Protein AF-A0A833XKG3-F1 (afdb_monomer)

Radius of gyration: 29.39 Å; Cα contacts (8 Å, |Δi|>4): 200; chains: 1; bounding box: 93×78×59 Å

InterPro domains:
  IPR002068 Alpha crystallin/Hsp20 domain [PF00011] (91-194)
  IPR002068 Alpha crystallin/Hsp20 domain [PS01031] (81-195)
  IPR007052 CS domain [PS51203] (85-189)
  IPR008978 HSP20-like chaperone [G3DSA:2.60.40.790] (43-195)
  IPR008978 HSP20-like chaperone [SSF49764] (64-195)
  IPR031107 Small heat shock protein [PTHR11527] (47-194)

Foldseek 3Di:
DDDDPPVVVVVVVVVVVVVVVVVVVVVVVVVVVVVVVVCVVPPPPPPLADEPPDPVVPDPPVPDPPDPPPPPDDDPDDDPPPQPAPEWDKDWDDDPWKIKIKTQAAPDDPVQWDWDADPQQKIKIKGWFDDDDDDPPDDDPDDDDRTTIYMYIYRDDPQWDPVPWDWDADNRMIMIITTGHPDDPDDDDDDDDDD

pLDDT: mean 73.63, std 21.17, range [31.17, 98.06]

Secondary structure (DSSP, 8-state):
--PPPHHHHHHHHHHHHHHHHHHHHHHHHHHHHHHHHHHHHS------EE-TTSGGG--TTTT-S-S--S-------S-----------EEEEE-SSEEEEEEE-TT--GGGEEEEEETTTEEEEEEEEPPPPPPTT---S------EEEEEEEEPPTTB-GGG-EEEEETTEEEEEEEBP--------PPP---

Mean predicted aligned error: 17.19 Å

Organism: Juglans regia (NCBI:txid51240)

Structure (mmCIF, N/CA/C/O backbone):
data_AF-A0A833XKG3-F1
#
_entry.id   AF-A0A833XKG3-F1
#
loop_
_atom_site.group_PDB
_atom_site.id
_atom_site.type_symbol
_atom_site.label_atom_id
_atom_site.label_alt_id
_atom_site.label_comp_id
_atom_site.label_asym_id
_atom_site.label_entity_id
_atom_site.label_seq_id
_atom_site.pdbx_PDB_ins_code
_atom_site.Cartn_x
_atom_site.Cartn_y
_atom_site.Cartn_z
_atom_site.occupancy
_atom_site.B_iso_or_equiv
_atom_site.auth_seq_id
_atom_site.auth_comp_id
_atom_site.auth_asym_id
_atom_site.auth_atom_id
_atom_site.pdbx_PDB_model_num
ATOM 1 N N . GLN A 1 1 ? 44.894 65.410 26.016 1.00 48.34 1 GLN A N 1
ATOM 2 C CA . GLN A 1 1 ? 44.091 64.607 25.069 1.00 48.34 1 GLN A CA 1
ATOM 3 C C . GLN A 1 1 ? 44.605 63.176 25.160 1.00 48.34 1 GLN A C 1
ATOM 5 O O . GLN A 1 1 ? 45.727 62.931 24.743 1.00 48.34 1 GLN A O 1
ATOM 10 N N . ASN A 1 2 ? 43.863 62.273 25.808 1.00 54.78 2 ASN A N 1
ATOM 11 C CA . ASN A 1 2 ? 44.264 60.869 25.941 1.00 54.78 2 ASN A CA 1
ATOM 12 C C . ASN A 1 2 ? 43.798 60.112 24.696 1.00 54.78 2 ASN A C 1
ATOM 14 O O . ASN A 1 2 ? 42.618 59.788 24.580 1.00 54.78 2 ASN A O 1
ATOM 18 N N . PHE A 1 3 ? 44.709 59.876 23.754 1.00 54.84 3 PHE A N 1
ATOM 19 C CA . PHE A 1 3 ? 44.448 58.974 22.635 1.00 54.84 3 PHE A CA 1
ATOM 20 C C . PHE A 1 3 ? 44.472 57.526 23.150 1.00 54.84 3 PHE A C 1
ATOM 22 O O . PHE A 1 3 ? 45.395 57.170 23.889 1.00 54.84 3 PHE A O 1
ATOM 29 N N . PRO A 1 4 ? 43.475 56.686 22.817 1.00 63.44 4 PRO A N 1
ATOM 30 C CA . PRO A 1 4 ? 43.496 55.281 23.205 1.00 63.44 4 PRO A CA 1
ATOM 31 C C . PRO A 1 4 ? 44.722 54.590 22.595 1.00 63.44 4 PRO A C 1
ATOM 33 O O . PRO A 1 4 ? 45.101 54.872 21.457 1.00 63.44 4 PRO A O 1
ATOM 36 N N . SER A 1 5 ? 45.361 53.696 23.355 1.00 70.81 5 SER A N 1
ATOM 37 C CA . SER A 1 5 ? 46.508 52.934 22.855 1.00 70.81 5 SER A CA 1
ATOM 38 C C . SER A 1 5 ? 46.088 52.069 21.659 1.00 70.81 5 SER A C 1
ATOM 40 O O . SER A 1 5 ? 44.941 51.623 21.568 1.00 70.81 5 SER A O 1
ATOM 42 N N . SER A 1 6 ? 47.024 51.809 20.740 1.00 70.12 6 SER A N 1
ATOM 43 C CA . SER A 1 6 ? 46.790 50.978 19.544 1.00 70.12 6 SER A CA 1
ATOM 44 C C . SER A 1 6 ? 46.146 49.620 19.884 1.00 70.12 6 SER A C 1
ATOM 46 O O . SER A 1 6 ? 45.264 49.145 19.171 1.00 70.12 6 SER A O 1
ATOM 48 N N . ALA A 1 7 ? 46.496 49.046 21.042 1.00 71.81 7 ALA A N 1
ATOM 49 C CA . ALA A 1 7 ? 45.911 47.806 21.549 1.00 71.81 7 ALA A CA 1
ATOM 50 C C . ALA A 1 7 ? 44.410 47.933 21.873 1.00 71.81 7 ALA A C 1
ATOM 52 O O . ALA A 1 7 ? 43.632 47.044 21.533 1.00 71.81 7 ALA A O 1
ATOM 53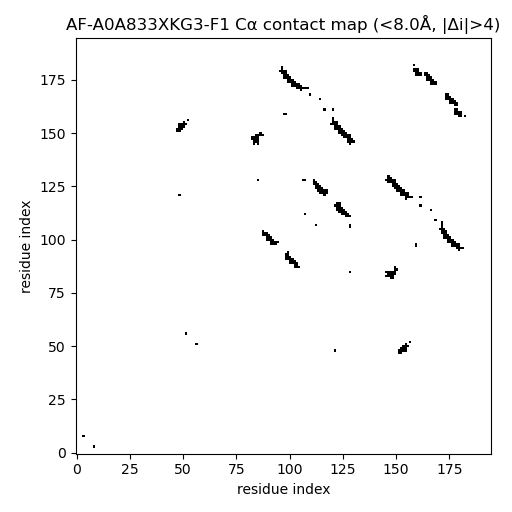 N N . THR A 1 8 ? 43.974 49.046 22.471 1.00 73.31 8 THR A N 1
ATOM 54 C CA . THR A 1 8 ? 42.555 49.287 22.778 1.00 73.31 8 THR A CA 1
ATOM 55 C C . THR A 1 8 ? 41.722 49.424 21.503 1.00 73.31 8 THR A C 1
ATOM 57 O O . THR A 1 8 ? 40.595 48.934 21.448 1.00 73.31 8 THR A O 1
ATOM 60 N N . ILE A 1 9 ? 42.285 50.038 20.459 1.00 75.69 9 ILE A N 1
ATOM 61 C CA . ILE A 1 9 ? 41.627 50.182 19.153 1.00 75.69 9 ILE A CA 1
ATOM 62 C C . ILE A 1 9 ? 41.484 48.814 18.472 1.00 75.69 9 ILE A C 1
ATOM 64 O O . ILE A 1 9 ? 40.397 48.480 18.000 1.00 75.69 9 ILE A O 1
ATOM 68 N N . TYR A 1 10 ? 42.539 47.991 18.486 1.00 76.19 10 TYR A N 1
ATOM 69 C CA . TYR A 1 10 ? 42.497 46.629 17.943 1.00 76.19 10 TYR A CA 1
ATOM 70 C C . TYR A 1 10 ? 41.453 45.754 18.642 1.00 76.19 10 TYR A C 1
ATOM 72 O O . TYR A 1 10 ? 40.668 45.099 17.961 1.00 76.19 10 TYR A O 1
ATOM 80 N N . ILE A 1 11 ? 41.386 45.795 19.979 1.00 78.19 11 ILE A N 1
ATOM 81 C CA . ILE A 1 11 ? 40.406 45.021 20.757 1.00 78.19 11 ILE A CA 1
ATOM 82 C C . ILE A 1 11 ? 38.972 45.436 20.397 1.00 78.19 11 ILE A C 1
ATOM 84 O O . ILE A 1 11 ? 38.125 44.573 20.153 1.00 78.19 11 ILE A O 1
ATOM 88 N N . GLN A 1 12 ? 38.701 46.742 20.303 1.00 79.31 12 GLN A N 1
ATOM 89 C CA . GLN A 1 12 ? 37.384 47.259 19.917 1.00 79.31 12 GLN A CA 1
ATOM 90 C C . GLN A 1 12 ? 36.995 46.852 18.488 1.00 79.31 12 GLN A C 1
ATOM 92 O O . GLN A 1 12 ? 35.862 46.430 18.264 1.00 79.31 12 GLN A O 1
ATOM 97 N N . LEU A 1 13 ? 37.935 46.883 17.537 1.00 77.19 13 LEU A N 1
ATOM 98 C CA . LEU A 1 13 ? 37.714 46.411 16.165 1.00 77.19 13 LEU A CA 1
ATOM 99 C C . LEU A 1 13 ? 37.423 44.904 16.108 1.00 77.19 13 LEU A C 1
ATOM 101 O O . LEU A 1 13 ? 36.492 44.493 15.416 1.00 77.19 13 LEU A O 1
ATOM 105 N N . THR A 1 14 ? 38.154 44.077 16.864 1.00 76.50 14 THR A N 1
ATOM 106 C CA . THR A 1 14 ? 37.876 42.631 16.933 1.00 76.50 14 THR A CA 1
ATOM 107 C C . THR A 1 14 ? 36.527 42.320 17.573 1.00 76.50 14 THR A C 1
ATOM 109 O O . THR A 1 14 ? 35.809 41.457 17.075 1.00 76.50 14 THR A O 1
ATOM 112 N N . LEU A 1 15 ? 36.134 43.039 18.630 1.00 78.50 15 LEU A N 1
ATOM 113 C CA . LEU A 1 15 ? 34.820 42.865 19.258 1.00 78.50 15 LEU A CA 1
ATOM 114 C C . LEU A 1 15 ? 33.684 43.297 18.324 1.00 78.50 15 LEU A C 1
ATOM 116 O O . LEU A 1 15 ? 32.656 42.623 18.254 1.00 78.50 15 LEU A O 1
ATOM 120 N N . LEU A 1 16 ? 33.880 44.374 17.557 1.00 79.19 16 LEU A N 1
ATOM 121 C CA . LEU A 1 16 ? 32.930 44.805 16.535 1.00 79.19 16 LEU A CA 1
ATOM 122 C C . LEU A 1 16 ? 32.782 43.739 15.437 1.00 79.19 16 LEU A C 1
ATOM 124 O O . LEU A 1 16 ? 31.663 43.396 15.066 1.00 79.19 16 LEU A O 1
ATOM 128 N N . TYR A 1 17 ? 33.892 43.160 14.973 1.00 79.88 17 TYR A N 1
ATOM 129 C CA . TYR A 1 17 ? 33.889 42.101 13.962 1.00 79.88 17 TYR A CA 1
ATOM 130 C C . TYR A 1 17 ? 33.182 40.822 14.443 1.00 79.88 17 TYR A C 1
ATOM 132 O O . TYR A 1 17 ? 32.371 40.253 13.713 1.00 79.88 17 TYR A O 1
ATOM 140 N N . ILE A 1 18 ? 33.415 40.404 15.693 1.00 78.44 18 ILE A N 1
ATOM 141 C CA . ILE A 1 18 ? 32.736 39.247 16.300 1.00 78.44 18 ILE A CA 1
ATOM 142 C C . ILE A 1 18 ? 31.226 39.494 16.420 1.00 78.44 18 ILE A C 1
ATOM 144 O O . ILE A 1 18 ? 30.439 38.612 16.079 1.00 78.44 18 ILE A O 1
ATOM 148 N N . ASN A 1 19 ? 30.808 40.691 16.841 1.00 76.50 19 ASN A N 1
ATOM 149 C CA . ASN A 1 19 ? 29.389 41.044 16.930 1.00 76.50 19 ASN A CA 1
ATOM 150 C C . ASN A 1 19 ? 28.704 41.062 15.555 1.00 76.50 19 ASN A C 1
ATOM 152 O O . ASN A 1 19 ? 27.573 40.593 15.424 1.00 76.50 19 ASN A O 1
ATOM 156 N N . VAL A 1 20 ? 29.388 41.556 14.518 1.0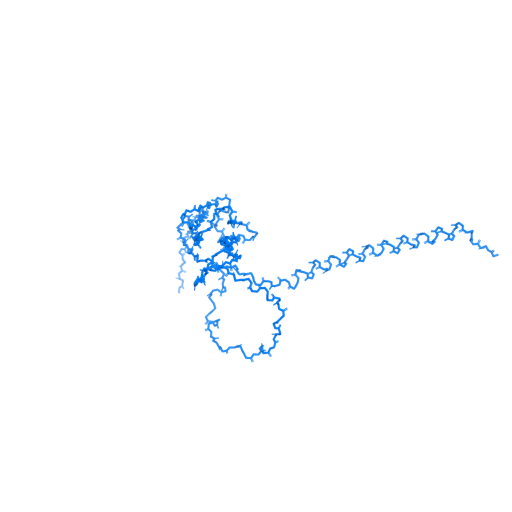0 75.81 20 VAL A N 1
ATOM 157 C CA . VAL A 1 20 ? 28.883 41.516 13.137 1.00 75.81 20 VAL A CA 1
ATOM 158 C C . VAL A 1 20 ? 28.729 40.067 12.665 1.00 75.81 20 VAL A C 1
ATOM 160 O O . VAL A 1 20 ? 27.662 39.705 12.175 1.00 75.81 20 VAL A O 1
ATOM 163 N N . LEU A 1 21 ? 29.728 39.209 12.895 1.00 73.88 21 LEU A N 1
ATOM 164 C CA . LEU A 1 21 ? 29.655 37.780 12.568 1.00 73.88 21 LEU A CA 1
ATOM 165 C C . LEU A 1 21 ? 28.516 37.062 13.303 1.00 73.88 21 LEU A C 1
ATOM 167 O O . LEU A 1 21 ? 27.760 36.316 12.682 1.00 73.88 21 LEU A O 1
ATOM 171 N N . GLN A 1 22 ? 28.344 37.304 14.605 1.00 69.19 22 GLN A N 1
ATOM 172 C CA . GLN A 1 22 ? 27.258 36.703 15.386 1.00 69.19 22 GLN A CA 1
ATOM 173 C C . GLN A 1 22 ? 25.876 37.166 14.913 1.00 69.19 22 GLN A C 1
ATOM 175 O O . GLN A 1 22 ? 24.946 36.358 14.867 1.00 69.19 22 GLN A O 1
ATOM 180 N N . ASN A 1 23 ? 25.732 38.431 14.511 1.00 69.19 23 ASN A N 1
ATOM 181 C CA . ASN A 1 23 ? 24.487 38.929 13.929 1.00 69.19 23 ASN A CA 1
ATOM 182 C C . ASN A 1 23 ? 24.220 38.338 12.540 1.00 69.19 23 ASN A C 1
ATOM 184 O O . ASN A 1 23 ? 23.080 37.980 12.258 1.00 69.19 23 ASN A O 1
ATOM 188 N N . CYS A 1 24 ? 25.244 38.145 11.703 1.00 67.19 24 CYS A N 1
ATOM 189 C CA . CYS A 1 24 ? 25.099 37.447 10.424 1.00 67.19 24 CYS A CA 1
ATOM 190 C C . CYS A 1 24 ? 24.667 35.984 10.610 1.00 67.19 24 CYS A C 1
ATOM 192 O O . CYS A 1 24 ? 23.801 35.513 9.878 1.00 67.19 24 CYS A O 1
ATOM 194 N N . ILE A 1 25 ? 25.209 35.280 11.610 1.00 68.56 25 ILE A N 1
ATOM 195 C CA . ILE A 1 25 ? 24.815 33.897 11.928 1.00 68.56 25 ILE A CA 1
ATOM 196 C C . ILE A 1 25 ? 23.357 33.841 12.407 1.00 68.56 25 ILE A C 1
ATOM 198 O O . ILE A 1 25 ? 22.596 33.001 11.932 1.00 68.56 25 ILE A O 1
ATOM 202 N N . LYS A 1 26 ? 22.934 34.758 13.289 1.00 62.22 26 LYS A N 1
ATOM 203 C CA . LYS A 1 26 ? 21.533 34.851 13.745 1.00 62.22 26 LYS A CA 1
ATOM 204 C C . LYS A 1 26 ? 20.569 35.189 12.608 1.00 62.22 26 LYS A C 1
ATOM 206 O O . LYS A 1 26 ? 19.491 34.606 12.535 1.00 62.22 26 LYS A O 1
ATOM 211 N N . LEU A 1 27 ? 20.962 36.091 11.706 1.00 64.50 27 LEU A N 1
ATOM 212 C CA . LEU A 1 27 ? 20.167 36.444 10.532 1.00 64.50 27 LEU A CA 1
ATOM 213 C C . LEU A 1 27 ? 20.051 35.251 9.570 1.00 64.50 27 LEU A C 1
ATOM 215 O O . LEU A 1 27 ? 18.963 34.964 9.086 1.00 64.50 27 LEU A O 1
ATOM 219 N N . CYS A 1 28 ? 21.139 34.505 9.360 1.00 58.00 28 CYS A N 1
ATOM 220 C CA . CYS A 1 28 ? 21.144 33.294 8.537 1.00 58.00 28 CYS A CA 1
ATOM 221 C C . CYS A 1 28 ? 20.256 32.186 9.137 1.00 58.00 28 CYS A C 1
ATOM 223 O O . CYS A 1 28 ? 19.472 31.572 8.417 1.00 58.00 28 CYS A O 1
ATOM 225 N N . ALA A 1 29 ? 20.300 31.987 10.461 1.00 51.94 29 ALA A N 1
ATOM 226 C CA . ALA A 1 29 ? 19.432 31.039 11.164 1.00 51.94 29 ALA A CA 1
ATOM 227 C C . ALA A 1 29 ? 17.945 31.432 11.083 1.00 51.94 29 ALA A C 1
ATOM 229 O O . ALA A 1 29 ? 17.104 30.586 10.792 1.00 51.94 29 ALA A O 1
ATOM 230 N N . SER A 1 30 ? 17.625 32.721 11.249 1.00 48.59 30 SER A N 1
ATOM 231 C CA . SER A 1 30 ? 16.254 33.233 11.129 1.00 48.59 30 SER A CA 1
ATOM 232 C C . SER A 1 30 ? 15.711 33.128 9.698 1.00 48.59 30 SER A C 1
ATOM 234 O O . SER A 1 30 ? 14.543 32.790 9.508 1.00 48.59 30 SER A O 1
ATOM 236 N N . ILE A 1 31 ? 16.553 33.344 8.680 1.00 58.00 31 ILE A N 1
ATOM 237 C CA . ILE A 1 31 ? 16.189 33.137 7.269 1.00 58.00 31 ILE A CA 1
ATOM 238 C C . ILE A 1 31 ? 15.986 31.643 6.974 1.00 58.00 31 ILE A C 1
ATOM 240 O O . ILE A 1 31 ? 15.058 31.300 6.248 1.00 58.00 31 ILE A O 1
ATOM 244 N N . HIS A 1 32 ? 16.787 30.750 7.565 1.00 56.94 32 HIS A N 1
ATOM 245 C CA . HIS A 1 32 ? 16.619 29.301 7.424 1.00 56.94 32 HIS A CA 1
ATOM 246 C C . HIS A 1 32 ? 15.313 28.801 8.071 1.00 56.94 32 HIS A C 1
ATOM 248 O O . HIS A 1 32 ? 14.579 28.038 7.446 1.00 56.94 32 HIS A O 1
ATOM 254 N N . GLU A 1 33 ? 14.963 29.279 9.271 1.00 51.06 33 GLU A N 1
ATOM 255 C CA . GLU A 1 33 ? 13.671 28.978 9.912 1.00 51.06 33 GLU A CA 1
ATOM 256 C C . GLU A 1 33 ? 12.483 29.576 9.147 1.00 51.06 33 GLU A C 1
ATOM 258 O O . GLU A 1 33 ? 11.467 28.909 8.961 1.00 51.06 33 GLU A O 1
ATOM 263 N N . SER A 1 34 ? 12.623 30.797 8.622 1.00 53.06 34 SER A N 1
ATOM 264 C CA . SER A 1 34 ? 11.588 31.433 7.797 1.00 53.06 34 SER A CA 1
ATOM 265 C C . SER A 1 34 ? 11.394 30.708 6.460 1.00 53.06 34 SER A C 1
ATOM 267 O O . SER A 1 34 ? 10.274 30.628 5.965 1.00 53.06 34 SER A O 1
ATOM 269 N N . LEU A 1 35 ? 12.457 30.132 5.885 1.00 48.56 35 LEU A N 1
ATOM 270 C CA . LEU A 1 35 ? 12.399 29.314 4.671 1.00 48.56 35 LEU A CA 1
ATOM 271 C C . LEU A 1 35 ? 11.768 27.937 4.944 1.00 48.56 35 LEU A C 1
ATOM 273 O O . LEU A 1 35 ? 10.972 27.462 4.135 1.00 48.56 35 LEU A O 1
ATOM 277 N N . LEU A 1 36 ? 12.050 27.334 6.104 1.00 44.75 36 LEU A N 1
ATOM 278 C CA . LEU A 1 36 ? 11.386 26.116 6.585 1.00 44.75 36 LEU A CA 1
ATOM 279 C C . LEU A 1 36 ? 9.887 26.339 6.857 1.00 44.75 36 LEU A C 1
ATOM 281 O O . LEU A 1 36 ? 9.078 25.470 6.537 1.00 44.75 36 LEU A O 1
ATOM 285 N N . MET A 1 37 ? 9.496 27.512 7.367 1.00 37.38 37 MET A N 1
ATOM 286 C CA . MET A 1 37 ? 8.086 27.896 7.529 1.00 37.38 37 MET A CA 1
ATOM 287 C C . MET A 1 37 ? 7.410 28.311 6.210 1.00 37.38 37 MET A C 1
ATOM 289 O O . MET A 1 37 ? 6.224 28.066 6.008 1.00 37.38 37 MET A O 1
ATOM 293 N N . ALA A 1 38 ? 8.138 28.897 5.259 1.00 41.22 38 ALA A N 1
ATOM 294 C CA . ALA A 1 38 ? 7.594 29.194 3.931 1.00 41.22 38 ALA A CA 1
ATOM 295 C C . ALA A 1 38 ? 7.351 27.912 3.107 1.00 41.22 38 ALA A C 1
ATOM 297 O O . ALA A 1 38 ? 6.391 27.843 2.335 1.00 41.22 38 ALA A O 1
ATOM 298 N N . LEU A 1 39 ? 8.161 26.867 3.325 1.00 34.31 39 LEU A N 1
ATOM 299 C CA . LEU A 1 39 ? 7.952 25.524 2.772 1.00 34.31 39 LEU A CA 1
ATOM 300 C C . LEU A 1 39 ? 6.708 24.821 3.345 1.00 34.31 39 LEU A C 1
ATOM 302 O O . LEU A 1 39 ? 6.132 23.979 2.656 1.00 34.31 39 LEU A O 1
ATOM 306 N N . SER A 1 40 ? 6.249 25.183 4.549 1.00 35.44 40 SER A N 1
ATOM 307 C CA . SER A 1 40 ? 4.987 24.678 5.107 1.00 35.44 40 SER A CA 1
ATOM 308 C C . SER A 1 40 ? 3.761 25.511 4.706 1.00 35.44 40 SER A C 1
ATOM 310 O O . SER A 1 40 ? 2.662 24.966 4.653 1.00 35.44 40 SER A O 1
ATOM 312 N N . LEU A 1 41 ? 3.930 26.790 4.342 1.00 36.66 41 LEU A N 1
ATOM 313 C CA . LEU A 1 41 ? 2.822 27.693 3.984 1.00 36.66 41 LEU A CA 1
ATOM 314 C C . LEU A 1 41 ? 2.459 27.721 2.485 1.00 36.66 41 LEU A C 1
ATOM 316 O O . LEU A 1 41 ? 1.328 28.062 2.150 1.00 36.66 41 LEU A O 1
ATOM 320 N N . PHE A 1 42 ? 3.355 27.305 1.582 1.00 34.78 42 PHE A N 1
ATOM 321 C CA . PHE A 1 42 ? 3.061 27.151 0.139 1.00 34.78 42 PHE A CA 1
ATOM 322 C C . PHE A 1 42 ? 3.035 25.690 -0.342 1.00 34.78 42 PHE A C 1
ATOM 324 O O . PHE A 1 42 ? 2.866 25.407 -1.528 1.00 34.78 42 PHE A O 1
ATOM 331 N N . GLY A 1 43 ? 3.144 24.740 0.585 1.00 31.84 43 GLY A N 1
ATOM 332 C CA . GLY A 1 43 ? 3.097 23.304 0.335 1.00 31.84 43 GLY A CA 1
ATOM 333 C C . GLY A 1 43 ? 1.690 22.715 0.394 1.00 31.84 43 GLY A C 1
ATOM 334 O O . GLY A 1 43 ? 1.523 21.619 0.917 1.00 31.84 43 GLY A O 1
ATOM 335 N N . GLY A 1 44 ? 0.681 23.395 -0.155 1.00 32.75 44 GLY A N 1
ATOM 336 C CA . GLY A 1 44 ? -0.635 22.808 -0.426 1.00 32.75 44 GLY A CA 1
ATOM 337 C C . GLY A 1 44 ? -0.559 21.768 -1.547 1.00 32.75 44 GLY A C 1
ATOM 338 O O . GLY A 1 44 ? -1.253 21.879 -2.556 1.00 32.75 44 GLY A O 1
ATOM 339 N N . ARG A 1 45 ? 0.316 20.763 -1.411 1.00 36.69 45 ARG A N 1
ATOM 340 C CA . ARG A 1 45 ? 0.253 19.537 -2.200 1.00 36.69 45 ARG A CA 1
ATOM 341 C C . ARG A 1 45 ? -1.081 18.900 -1.840 1.00 36.69 45 ARG A C 1
ATOM 343 O O . ARG A 1 45 ? -1.174 18.249 -0.803 1.00 36.69 45 ARG A O 1
ATOM 350 N N . ARG A 1 46 ? -2.106 19.089 -2.679 1.00 39.25 46 ARG A N 1
ATOM 351 C CA . ARG A 1 46 ? -3.273 18.200 -2.683 1.00 39.25 46 ARG A CA 1
ATOM 352 C C . ARG A 1 46 ? -2.716 16.783 -2.755 1.00 39.25 46 ARG A C 1
ATOM 354 O O . ARG A 1 46 ? -2.124 16.388 -3.759 1.00 39.25 46 ARG A O 1
ATOM 361 N N . SER A 1 47 ? -2.759 16.078 -1.635 1.00 49.75 47 SER A N 1
ATOM 362 C CA . SER A 1 47 ? -2.264 14.722 -1.549 1.00 49.75 47 SER A CA 1
ATOM 363 C C . SER A 1 47 ? -3.300 13.852 -2.256 1.00 49.75 47 SER A C 1
ATOM 365 O O . SER A 1 47 ? -4.489 13.947 -1.974 1.00 49.75 47 SER A O 1
ATOM 367 N N . ASN A 1 48 ? -2.873 13.029 -3.216 1.00 59.22 48 ASN A N 1
ATOM 368 C CA . ASN A 1 48 ? -3.739 12.047 -3.886 1.00 59.22 48 ASN A CA 1
ATOM 369 C C . ASN A 1 48 ? -4.067 10.877 -2.932 1.00 59.22 48 ASN A C 1
ATOM 371 O O . ASN A 1 48 ? -3.893 9.709 -3.282 1.00 59.22 48 ASN A O 1
ATOM 375 N N . VAL A 1 49 ? -4.432 11.194 -1.690 1.00 65.12 49 VAL A N 1
ATOM 376 C CA . VAL A 1 49 ? -4.849 10.244 -0.665 1.00 65.12 49 VAL A CA 1
ATOM 377 C C . VAL A 1 49 ? -6.315 9.959 -0.932 1.00 65.12 49 VAL A C 1
ATOM 379 O O . VAL A 1 49 ? -7.154 10.845 -0.807 1.00 65.12 49 VAL A O 1
ATOM 382 N N . PHE A 1 50 ? -6.612 8.733 -1.346 1.00 71.81 50 PHE A N 1
ATOM 383 C CA . PHE A 1 50 ? -7.985 8.269 -1.440 1.00 71.81 50 PHE A CA 1
ATOM 384 C C . PHE A 1 50 ? -8.522 8.054 -0.024 1.00 71.81 50 PHE A C 1
ATOM 386 O O . PHE A 1 50 ? -7.933 7.301 0.755 1.00 71.81 50 PHE A O 1
ATOM 393 N N . ASP A 1 51 ? -9.618 8.726 0.300 1.00 70.12 51 ASP A N 1
ATOM 394 C CA . ASP A 1 51 ? -10.257 8.681 1.608 1.00 70.12 51 ASP A CA 1
ATOM 395 C C . ASP A 1 51 ? -11.766 8.500 1.413 1.00 70.12 51 ASP A C 1
ATOM 397 O O . ASP A 1 51 ? -12.452 9.462 1.078 1.00 70.12 51 ASP A O 1
ATOM 401 N N . PRO A 1 52 ? -12.295 7.275 1.556 1.00 71.19 52 PRO A N 1
ATOM 402 C CA . PRO A 1 52 ? -13.722 7.030 1.416 1.00 71.19 52 PRO A CA 1
ATOM 403 C C . PRO A 1 52 ? -14.527 7.515 2.633 1.00 71.19 52 PRO A C 1
ATOM 405 O O . PRO A 1 52 ? -15.752 7.450 2.602 1.00 71.19 52 PRO A O 1
ATOM 408 N N . PHE A 1 53 ? -13.857 7.973 3.697 1.00 62.66 53 PHE A N 1
ATOM 409 C CA . PHE A 1 53 ? -14.464 8.359 4.969 1.00 62.66 53 PHE A CA 1
ATOM 410 C C . PHE A 1 53 ? -14.428 9.874 5.218 1.00 62.66 53 PHE A C 1
ATOM 412 O O . PHE A 1 53 ? -14.923 10.330 6.250 1.00 62.66 53 PHE A O 1
ATOM 419 N N . SER A 1 54 ? -13.876 10.670 4.296 1.00 54.84 54 SER A N 1
ATOM 420 C CA . SER A 1 54 ? -13.968 12.125 4.388 1.00 54.84 54 SER A CA 1
ATOM 421 C C . SER A 1 54 ? -15.378 12.606 4.030 1.00 54.84 54 SER A C 1
ATOM 423 O O . SER A 1 54 ? -16.037 12.100 3.121 1.00 54.84 54 SER A O 1
ATOM 425 N N . LEU A 1 55 ? -15.837 13.641 4.737 1.00 53.97 55 LEU A N 1
ATOM 426 C CA . LEU A 1 55 ? -17.114 14.317 4.473 1.00 53.97 55 LEU A CA 1
ATOM 427 C C . LEU A 1 55 ? -17.157 15.023 3.100 1.00 53.97 55 LEU A C 1
ATOM 429 O O . LEU A 1 55 ? -18.225 15.454 2.679 1.00 53.97 55 LEU A O 1
ATOM 433 N N . ASP A 1 56 ? -16.034 15.084 2.379 1.00 48.41 56 ASP A N 1
ATOM 434 C CA . ASP A 1 56 ? -15.920 15.677 1.039 1.00 48.41 56 ASP A CA 1
ATOM 435 C C . ASP A 1 56 ? -16.518 14.787 -0.075 1.00 48.41 56 ASP A C 1
ATOM 437 O O . ASP A 1 56 ? -16.660 15.225 -1.213 1.00 48.41 56 ASP A O 1
ATOM 441 N N . ILE A 1 57 ? -16.872 13.529 0.224 1.00 45.09 57 ILE A N 1
ATOM 442 C CA . ILE A 1 57 ? -17.493 12.597 -0.738 1.00 45.09 57 ILE A CA 1
ATOM 443 C C . ILE A 1 57 ? -19.000 12.841 -0.933 1.00 45.09 57 ILE A C 1
ATOM 445 O O . ILE A 1 57 ? -19.563 12.404 -1.938 1.00 45.09 57 ILE A O 1
ATOM 449 N N . TRP A 1 58 ? -19.659 13.548 -0.008 1.00 41.44 58 TRP A N 1
ATOM 450 C CA . TRP A 1 58 ? -21.097 13.839 -0.058 1.00 41.44 58 TRP A CA 1
ATOM 451 C C . TRP A 1 58 ? -21.364 15.350 -0.135 1.00 41.44 58 TRP A C 1
ATOM 453 O O . TRP A 1 58 ? -22.097 15.906 0.681 1.00 41.44 58 TRP A O 1
ATOM 463 N N . ASP A 1 59 ? -20.792 16.025 -1.135 1.00 44.56 59 ASP A N 1
ATOM 464 C CA . ASP A 1 59 ? -21.347 17.293 -1.620 1.00 44.56 59 ASP A CA 1
ATOM 465 C C . ASP A 1 59 ? -22.078 17.055 -2.960 1.00 44.56 59 ASP A C 1
ATOM 467 O O . ASP A 1 59 ? -21.433 16.810 -3.986 1.00 44.56 59 ASP A O 1
ATOM 471 N N . PRO A 1 60 ? -23.426 17.106 -2.995 1.00 39.91 60 PRO A N 1
ATOM 472 C CA . PRO A 1 60 ? -24.209 16.905 -4.213 1.00 39.91 60 PRO A CA 1
ATOM 473 C C . PRO A 1 60 ? -24.039 18.025 -5.261 1.00 39.91 60 PRO A C 1
ATOM 475 O O . PRO A 1 60 ? -24.628 17.921 -6.340 1.00 39.91 60 PRO A O 1
ATOM 478 N N . PHE A 1 61 ? -23.244 19.071 -4.991 1.00 50.97 61 PHE A N 1
ATOM 479 C CA . PHE A 1 61 ? -22.969 20.170 -5.925 1.00 50.97 61 PHE A CA 1
ATOM 480 C C . PHE A 1 61 ? -21.565 20.159 -6.561 1.00 50.97 61 PHE A C 1
ATOM 482 O O . PHE A 1 61 ? -21.358 20.866 -7.547 1.00 50.97 61 PHE A O 1
ATOM 489 N N . GLU A 1 62 ? -20.639 19.296 -6.129 1.00 49.38 62 GLU A N 1
ATOM 490 C CA . GLU A 1 62 ? -19.308 19.129 -6.763 1.00 49.38 62 GLU A CA 1
ATOM 491 C C . GLU A 1 62 ? -19.368 18.360 -8.110 1.00 49.38 62 GLU A C 1
ATOM 493 O O . GLU A 1 62 ? -18.368 18.203 -8.810 1.00 49.38 62 GLU A O 1
ATOM 498 N N . GLY A 1 63 ? -20.557 17.894 -8.514 1.00 40.53 63 GLY A N 1
ATOM 499 C CA . GLY A 1 63 ? -20.795 17.142 -9.754 1.00 40.53 63 GLY A CA 1
ATOM 500 C C . GLY A 1 63 ? -21.321 17.948 -10.951 1.00 40.53 63 GLY A C 1
ATOM 501 O O . GLY A 1 63 ? -21.611 17.344 -11.985 1.00 40.53 63 GLY A O 1
ATOM 502 N N . PHE A 1 64 ? -21.484 19.276 -10.856 1.00 35.91 64 PHE A N 1
ATOM 503 C CA . PHE A 1 64 ? -22.056 20.085 -11.947 1.00 35.91 64 PHE A CA 1
ATOM 504 C C . PHE A 1 64 ? -20.985 20.888 -12.719 1.00 35.91 64 PHE A C 1
ATOM 506 O O . PHE A 1 64 ? -20.293 21.719 -12.131 1.00 35.91 64 PHE A O 1
ATOM 513 N N . PRO A 1 65 ? -20.863 20.739 -14.055 1.00 42.41 65 PRO A N 1
ATOM 514 C CA . PRO A 1 65 ? -19.812 21.370 -14.861 1.00 42.41 65 PRO A CA 1
ATOM 515 C C . PRO A 1 65 ? -20.101 22.851 -15.193 1.00 42.41 65 PRO A C 1
ATOM 517 O O . PRO A 1 65 ? -19.841 23.298 -16.308 1.00 42.41 65 PRO A O 1
ATOM 520 N N . MET A 1 66 ? -20.665 23.634 -14.263 1.00 36.03 66 MET A N 1
ATOM 521 C CA . MET A 1 66 ? -21.103 25.014 -14.535 1.00 36.03 66 MET A CA 1
ATOM 522 C C . MET A 1 66 ? -20.766 26.029 -13.425 1.00 36.03 66 MET A C 1
ATOM 524 O O . MET A 1 66 ? -21.558 26.918 -13.134 1.00 36.03 66 MET A O 1
ATOM 528 N N . VAL A 1 67 ? -19.574 25.956 -12.824 1.00 37.84 67 VAL A N 1
ATOM 529 C CA . VAL A 1 67 ? -19.009 27.107 -12.081 1.00 37.84 67 VAL A CA 1
ATOM 530 C C . VAL A 1 67 ? -17.492 27.273 -12.270 1.00 37.84 67 VAL A C 1
ATOM 532 O O . VAL A 1 67 ? -16.791 27.816 -11.427 1.00 37.84 67 VAL A O 1
ATOM 535 N N . SER A 1 68 ? -16.950 26.852 -13.420 1.00 40.53 68 SER A N 1
ATOM 536 C CA . SER A 1 68 ? -15.543 27.111 -13.781 1.00 40.53 68 SER A CA 1
ATOM 537 C C . SER A 1 68 ? -15.419 28.155 -14.893 1.00 40.53 68 SER A C 1
ATOM 539 O O . SER A 1 68 ? -14.818 27.922 -15.937 1.00 40.53 68 SER A O 1
ATOM 541 N N . SER A 1 69 ? -15.999 29.334 -14.668 1.00 37.88 69 SER A N 1
ATOM 542 C CA . SER A 1 69 ? -15.921 30.461 -15.610 1.00 37.88 69 SER A CA 1
ATOM 543 C C . SER A 1 69 ? -15.211 31.676 -15.010 1.00 37.88 69 SER A C 1
ATOM 545 O O . SER A 1 69 ? -15.611 32.805 -15.278 1.00 37.88 69 SER A O 1
ATOM 547 N N . SER A 1 70 ? -14.186 31.493 -14.164 1.00 41.81 70 SER A N 1
ATOM 548 C CA . SE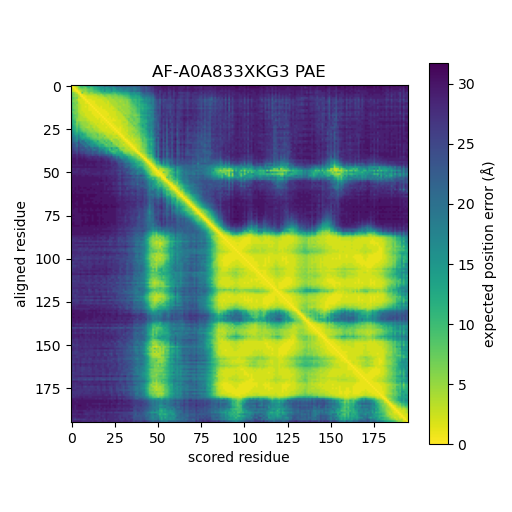R A 1 70 ? -13.377 32.625 -13.658 1.00 41.81 70 SER A CA 1
ATOM 549 C C . SER A 1 70 ? -11.914 32.322 -13.288 1.00 41.81 70 SER A C 1
ATOM 551 O O . SER A 1 70 ? -11.271 33.161 -12.669 1.00 41.81 70 SER A O 1
ATOM 553 N N . VAL A 1 71 ? -11.322 31.198 -13.710 1.00 41.44 71 VAL A N 1
ATOM 554 C CA . VAL A 1 71 ? -9.857 30.988 -13.587 1.00 41.44 71 VAL A CA 1
ATOM 555 C C . VAL A 1 71 ? -9.210 30.665 -14.933 1.00 41.44 71 VAL A C 1
ATOM 557 O O . VAL A 1 71 ? -8.419 29.740 -15.086 1.00 41.44 71 VAL A O 1
ATOM 560 N N . ALA A 1 72 ? -9.539 31.472 -15.939 1.00 42.97 72 ALA A N 1
ATOM 561 C CA . ALA A 1 72 ? -8.811 31.536 -17.200 1.00 42.97 72 ALA A CA 1
ATOM 562 C C . ALA A 1 72 ? -7.540 32.393 -17.037 1.00 42.97 72 ALA A C 1
ATOM 564 O O . ALA A 1 72 ? -7.493 33.515 -17.524 1.00 42.97 72 ALA A O 1
ATOM 565 N N . ASN A 1 73 ? -6.551 31.900 -16.282 1.00 44.53 73 ASN A N 1
ATOM 566 C CA . ASN A 1 73 ? -5.117 32.194 -16.456 1.00 44.53 73 ASN A CA 1
ATOM 567 C C . ASN A 1 73 ? -4.311 31.614 -15.289 1.00 44.53 73 ASN A C 1
ATOM 569 O O . ASN A 1 73 ? -4.132 32.263 -14.261 1.00 44.53 73 ASN A O 1
ATOM 573 N N . VAL A 1 74 ? -3.754 30.418 -15.469 1.00 37.91 74 VAL A N 1
ATOM 574 C CA . VAL A 1 74 ? -2.568 29.998 -14.714 1.00 37.91 74 VAL A CA 1
ATOM 575 C C . VAL A 1 74 ? -1.585 29.387 -15.713 1.00 37.91 74 VAL A C 1
ATOM 577 O O . VAL A 1 74 ? -1.933 28.408 -16.378 1.00 37.91 74 VAL A O 1
ATOM 580 N N . PRO A 1 75 ? -0.381 29.961 -15.878 1.00 34.25 75 PRO A N 1
ATOM 581 C CA . PRO A 1 75 ? 0.612 29.427 -16.792 1.00 34.25 75 PRO A CA 1
ATOM 582 C C . PRO A 1 75 ? 1.129 28.086 -16.263 1.00 34.25 75 PRO A C 1
ATOM 584 O O . PRO A 1 75 ? 1.594 27.965 -15.131 1.00 34.25 75 PRO A O 1
ATOM 587 N N . SER A 1 76 ? 1.033 27.063 -17.109 1.00 43.22 76 SER A N 1
ATOM 588 C CA . SER A 1 76 ? 1.628 25.750 -16.882 1.00 43.22 76 SER A CA 1
ATOM 589 C C . SER A 1 76 ? 3.150 25.861 -16.996 1.00 43.22 76 SER A C 1
ATOM 591 O O . SER A 1 76 ? 3.714 25.803 -18.085 1.00 43.22 76 SER A O 1
ATOM 593 N N . SER A 1 77 ? 3.817 26.055 -15.861 1.00 40.59 77 SER A N 1
ATOM 594 C CA . SER A 1 77 ? 5.273 25.934 -15.732 1.00 40.59 77 SER A CA 1
ATOM 595 C C . SER A 1 77 ? 5.646 25.085 -14.514 1.00 40.59 77 SER A C 1
ATOM 597 O O . SER A 1 77 ? 6.508 25.450 -13.719 1.00 40.59 77 SER A O 1
ATOM 599 N N . ALA A 1 78 ? 4.978 23.941 -14.358 1.00 41.44 78 ALA A N 1
ATOM 600 C CA . ALA A 1 78 ? 5.507 22.835 -13.571 1.00 41.44 78 ALA A CA 1
ATOM 601 C C . ALA A 1 78 ? 6.239 21.920 -14.553 1.00 41.44 78 ALA A C 1
ATOM 603 O O . ALA A 1 78 ? 5.642 21.458 -15.527 1.00 41.44 78 ALA A O 1
ATOM 604 N N . GLY A 1 79 ? 7.544 21.745 -14.333 1.00 32.06 79 GLY A N 1
ATOM 605 C CA . GLY A 1 79 ? 8.441 20.970 -15.182 1.00 32.06 79 GLY A CA 1
ATOM 606 C C . GLY A 1 79 ? 7.799 19.658 -15.609 1.00 32.06 79 GLY A C 1
ATOM 607 O O . GLY A 1 79 ? 7.486 18.792 -14.794 1.00 32.06 79 GLY A O 1
ATOM 608 N N . ARG A 1 80 ? 7.568 19.548 -16.913 1.00 37.00 80 ARG A N 1
ATOM 609 C CA . ARG A 1 80 ? 7.004 18.375 -17.557 1.00 37.00 80 ARG A CA 1
ATOM 610 C C . ARG A 1 80 ? 8.096 17.318 -17.691 1.00 37.00 80 ARG A C 1
ATOM 612 O O . ARG A 1 80 ? 8.528 17.003 -18.789 1.00 37.00 80 ARG A O 1
ATOM 619 N N . GLU A 1 81 ? 8.490 16.731 -16.569 1.00 31.17 81 GLU A N 1
ATOM 620 C CA . GLU A 1 81 ? 8.788 15.304 -16.557 1.00 31.17 81 GLU A CA 1
ATOM 621 C C . GLU A 1 81 ? 7.449 14.591 -16.369 1.00 31.17 81 GLU A C 1
ATOM 623 O O . GLU A 1 81 ? 7.106 14.107 -15.294 1.00 31.17 81 GLU A O 1
ATOM 628 N N . THR A 1 82 ? 6.637 14.545 -17.429 1.00 37.59 82 THR A N 1
ATOM 629 C CA . THR A 1 82 ? 5.587 13.524 -17.526 1.00 37.59 82 THR A CA 1
ATOM 630 C C . THR A 1 82 ? 6.279 12.177 -17.723 1.00 37.59 82 THR A C 1
ATOM 632 O O . THR A 1 82 ? 6.233 11.598 -18.805 1.00 37.59 82 THR A O 1
ATOM 635 N N . ALA A 1 83 ? 6.961 11.691 -16.680 1.00 45.62 83 ALA A N 1
ATOM 636 C CA . ALA A 1 83 ? 7.157 10.267 -16.498 1.00 45.62 83 ALA A CA 1
ATOM 637 C C . ALA A 1 83 ? 5.753 9.667 -16.539 1.00 45.62 83 ALA A C 1
ATOM 639 O O . ALA A 1 83 ? 4.855 10.147 -15.843 1.00 45.62 83 ALA A O 1
ATOM 640 N N . ALA A 1 84 ? 5.526 8.704 -17.427 1.00 47.91 84 ALA A N 1
ATOM 641 C CA . ALA A 1 84 ? 4.250 8.021 -17.484 1.00 47.91 84 ALA A CA 1
ATOM 642 C C . ALA A 1 84 ? 4.011 7.394 -16.105 1.00 47.91 84 ALA A C 1
ATOM 644 O O . ALA A 1 84 ? 4.667 6.424 -15.731 1.00 47.91 84 ALA A O 1
ATOM 645 N N . VAL A 1 85 ? 3.140 8.010 -15.304 1.00 55.31 85 VAL A N 1
ATOM 646 C CA . VAL A 1 85 ? 2.805 7.488 -13.984 1.00 55.31 85 VAL A CA 1
ATOM 647 C C . VAL A 1 85 ? 2.061 6.192 -14.241 1.00 55.31 85 VAL A C 1
ATOM 649 O O . VAL A 1 85 ? 0.938 6.192 -14.750 1.00 55.31 85 VAL A O 1
ATOM 652 N N . VAL A 1 86 ? 2.709 5.074 -13.931 1.00 70.06 86 VAL A N 1
ATOM 653 C CA . VAL A 1 86 ? 2.028 3.787 -13.888 1.00 70.06 86 VAL A CA 1
ATOM 654 C C . VAL A 1 86 ? 0.967 3.935 -12.804 1.00 70.06 86 VAL A C 1
ATOM 656 O O . VAL A 1 86 ? 1.281 4.253 -11.663 1.00 70.06 86 VAL A O 1
ATOM 659 N N . ASN A 1 87 ? -0.306 3.779 -13.155 1.00 80.50 87 ASN A N 1
ATOM 660 C CA . ASN A 1 87 ? -1.378 3.822 -12.169 1.00 80.50 87 ASN A CA 1
ATOM 661 C C . ASN A 1 87 ? -1.900 2.399 -11.958 1.0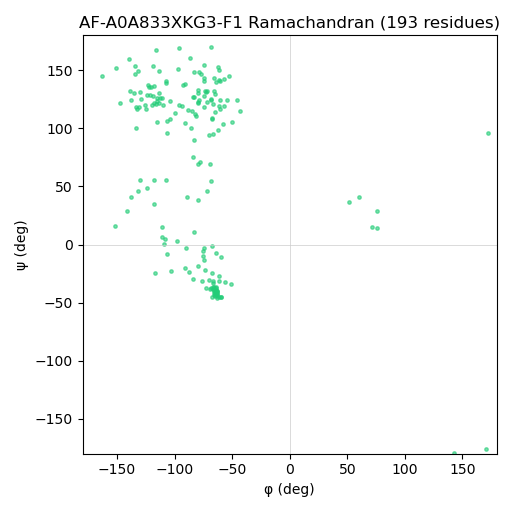0 80.50 87 ASN A C 1
ATOM 663 O O . ASN A 1 87 ? -2.695 1.927 -12.777 1.00 80.50 87 ASN A O 1
ATOM 667 N N . PRO A 1 88 ? -1.423 1.680 -10.925 1.00 85.56 88 PRO A N 1
ATOM 668 C CA . PRO A 1 88 ? -1.875 0.320 -10.681 1.00 85.56 88 PRO A CA 1
ATOM 669 C C . PRO A 1 88 ? -3.380 0.303 -10.404 1.00 85.56 88 PRO A C 1
ATOM 671 O O . PRO A 1 88 ? -3.926 1.202 -9.756 1.00 85.56 88 PRO A O 1
ATOM 674 N N . ARG A 1 89 ? -4.068 -0.719 -10.916 1.00 91.50 89 ARG A N 1
ATOM 675 C CA . ARG A 1 89 ? -5.475 -0.960 -10.582 1.00 91.50 89 ARG A CA 1
ATOM 676 C C . ARG A 1 89 ? -5.531 -1.475 -9.151 1.00 91.50 89 ARG A C 1
ATOM 678 O O . ARG A 1 89 ? -4.710 -2.308 -8.776 1.00 91.50 89 ARG A O 1
ATOM 685 N N . ILE A 1 90 ? -6.423 -0.898 -8.350 1.00 94.12 90 ILE A N 1
ATOM 686 C CA . ILE A 1 90 ? -6.531 -1.211 -6.927 1.00 94.12 90 ILE A CA 1
ATOM 687 C C . ILE A 1 90 ? -7.993 -1.383 -6.564 1.00 94.12 90 ILE A C 1
ATOM 689 O O . ILE A 1 90 ? -8.790 -0.485 -6.835 1.00 94.12 90 ILE A O 1
ATOM 693 N N . ASP A 1 91 ? -8.274 -2.486 -5.884 1.00 95.62 91 ASP A N 1
ATOM 694 C CA . ASP A 1 91 ? -9.545 -2.766 -5.241 1.00 95.62 91 ASP A CA 1
ATOM 695 C C . ASP A 1 91 ? -9.380 -2.652 -3.728 1.00 95.62 91 ASP A C 1
ATOM 697 O O . ASP A 1 91 ? -8.402 -3.136 -3.152 1.00 95.62 91 ASP A O 1
ATOM 701 N N . TRP A 1 92 ? -10.365 -2.051 -3.070 1.00 95.94 92 TRP A N 1
ATOM 702 C CA . TRP A 1 92 ? -10.450 -2.007 -1.618 1.00 95.94 92 TRP A CA 1
ATOM 703 C C . TRP A 1 92 ? -11.807 -2.555 -1.198 1.00 95.94 92 TRP A C 1
ATOM 705 O O . TRP A 1 92 ? -12.847 -2.032 -1.591 1.00 95.94 92 TRP A O 1
ATOM 715 N N . LYS A 1 93 ? -11.789 -3.628 -0.405 1.00 95.00 93 LYS A N 1
ATOM 716 C CA . LYS A 1 93 ? -12.977 -4.164 0.256 1.00 95.00 93 LYS A CA 1
ATOM 717 C C . LYS A 1 93 ? -12.830 -4.130 1.770 1.00 95.00 93 LYS A C 1
ATOM 719 O O . LYS A 1 93 ? -11.729 -4.222 2.317 1.00 95.00 93 LYS A O 1
ATOM 724 N N . GLU A 1 94 ? -13.967 -4.065 2.435 1.00 94.31 94 GLU A N 1
ATOM 725 C CA . GLU A 1 94 ? -14.085 -4.081 3.882 1.00 94.31 94 GLU A CA 1
ATOM 726 C C . GLU A 1 94 ? -14.878 -5.314 4.321 1.00 94.31 94 GLU A C 1
ATOM 728 O O . GLU A 1 94 ? -15.881 -5.683 3.712 1.00 94.31 94 GLU A O 1
ATOM 733 N N . THR A 1 95 ? -14.395 -5.966 5.370 1.00 93.94 95 THR A N 1
ATOM 734 C CA . THR A 1 95 ? -15.077 -7.039 6.102 1.00 93.94 95 THR A CA 1
ATOM 735 C C . THR A 1 95 ? -15.340 -6.554 7.532 1.00 93.94 95 THR A C 1
ATOM 737 O O . THR A 1 95 ? -14.781 -5.521 7.926 1.00 93.94 95 THR A O 1
ATOM 740 N N . PRO A 1 96 ? -16.165 -7.246 8.335 1.00 92.56 96 PRO A N 1
ATOM 741 C CA . PRO A 1 96 ? -16.367 -6.858 9.729 1.00 92.56 96 PRO A CA 1
ATOM 742 C C . PRO A 1 96 ? -15.056 -6.801 10.529 1.00 92.56 96 PRO A C 1
ATOM 744 O O . PRO A 1 96 ? -14.909 -5.930 11.376 1.00 92.56 96 PRO A O 1
ATOM 747 N N . GLU A 1 97 ? -14.083 -7.655 10.205 1.00 92.94 97 GLU A N 1
ATOM 748 C CA . GLU A 1 97 ? -12.840 -7.818 10.965 1.00 92.94 97 GLU A CA 1
ATOM 749 C C . GLU A 1 97 ? -11.621 -7.138 10.325 1.00 92.94 97 GLU A C 1
ATOM 751 O O . GLU A 1 97 ? -10.632 -6.879 11.004 1.00 92.94 97 GLU A O 1
ATOM 756 N N . THR A 1 98 ? -11.630 -6.887 9.010 1.00 96.25 98 THR A N 1
ATOM 757 C CA . THR A 1 98 ? -10.438 -6.410 8.282 1.00 96.25 98 THR A CA 1
ATOM 758 C C . THR A 1 98 ? -10.771 -5.542 7.065 1.00 96.25 98 THR A C 1
ATOM 760 O O . THR A 1 98 ? -11.791 -5.737 6.399 1.00 96.25 98 THR A O 1
ATOM 763 N N . HIS A 1 99 ? -9.863 -4.638 6.703 1.00 96.25 99 HIS A N 1
ATOM 764 C CA . HIS A 1 99 ? -9.782 -4.066 5.360 1.00 96.25 99 HIS A CA 1
ATOM 765 C C . HIS A 1 99 ? -8.803 -4.869 4.506 1.00 96.25 99 HIS A C 1
ATOM 767 O O . HIS A 1 99 ? -7.714 -5.229 4.954 1.00 96.25 99 HIS A O 1
ATOM 773 N N . ILE A 1 100 ? -9.183 -5.133 3.257 1.00 97.62 100 ILE A N 1
ATOM 774 C CA . ILE A 1 100 ? -8.374 -5.884 2.299 1.00 97.62 100 ILE A CA 1
ATOM 775 C C . ILE A 1 100 ? -8.204 -5.027 1.047 1.00 97.62 100 ILE A C 1
ATOM 777 O O . ILE A 1 100 ? -9.177 -4.725 0.353 1.00 97.62 100 ILE A O 1
ATOM 781 N N . ILE A 1 101 ? -6.960 -4.655 0.759 1.00 97.56 101 ILE A N 1
ATOM 782 C CA . ILE A 1 101 ? -6.575 -3.832 -0.389 1.00 97.56 101 ILE A CA 1
ATOM 783 C C . ILE A 1 101 ? -5.757 -4.702 -1.340 1.00 97.56 101 ILE A C 1
ATOM 785 O O . ILE A 1 101 ? -4.783 -5.331 -0.925 1.00 97.56 101 ILE A O 1
ATOM 789 N N . ARG A 1 102 ? -6.154 -4.765 -2.612 1.00 97.75 102 ARG A N 1
ATOM 790 C CA . ARG A 1 102 ? -5.484 -5.565 -3.646 1.00 97.75 102 ARG A CA 1
ATOM 791 C C . ARG A 1 102 ? -5.028 -4.669 -4.781 1.00 97.75 102 ARG A C 1
ATOM 793 O O . ARG A 1 102 ? -5.831 -3.898 -5.288 1.00 97.75 102 ARG A O 1
ATOM 800 N N . ALA A 1 103 ? -3.763 -4.771 -5.170 1.00 95.94 103 ALA A N 1
ATOM 801 C CA . ALA A 1 103 ? -3.176 -3.980 -6.242 1.00 95.94 103 ALA A CA 1
ATOM 802 C C . ALA A 1 103 ? -2.557 -4.876 -7.318 1.00 95.94 103 ALA A C 1
ATOM 804 O O . ALA A 1 103 ? -1.717 -5.727 -7.017 1.00 95.94 103 ALA A O 1
ATOM 805 N N . ASP A 1 104 ? -2.926 -4.629 -8.573 1.00 95.19 104 ASP A N 1
ATOM 806 C CA . ASP A 1 104 ? -2.380 -5.344 -9.724 1.00 95.19 104 ASP A CA 1
ATOM 807 C C . ASP A 1 104 ? -1.027 -4.753 -10.125 1.00 95.19 104 ASP A C 1
ATOM 809 O O . ASP A 1 104 ? -0.924 -3.640 -10.656 1.00 95.19 104 ASP A O 1
ATOM 813 N N . LEU A 1 105 ? 0.024 -5.533 -9.896 1.00 93.81 105 LEU A N 1
ATOM 814 C CA . LEU A 1 105 ? 1.426 -5.182 -10.098 1.00 93.81 105 LEU A CA 1
ATOM 815 C C . LEU A 1 105 ? 2.164 -6.263 -10.919 1.00 93.81 105 LEU A C 1
ATOM 817 O O . LEU A 1 105 ? 3.192 -6.783 -10.483 1.00 93.81 1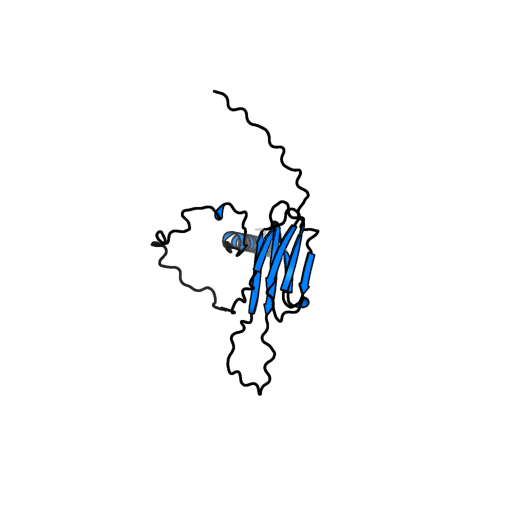05 LEU A O 1
ATOM 821 N N . PRO A 1 106 ? 1.685 -6.621 -12.130 1.00 91.56 106 PRO A N 1
ATOM 822 C CA . PRO A 1 106 ? 2.305 -7.685 -12.915 1.00 91.56 106 PRO A CA 1
ATOM 823 C C . PRO A 1 106 ? 3.743 -7.345 -13.330 1.00 91.56 106 PRO A C 1
ATOM 825 O O . PRO A 1 106 ? 4.038 -6.214 -13.727 1.00 91.56 106 PRO A O 1
ATOM 828 N N . GLY A 1 107 ? 4.629 -8.339 -13.279 1.00 89.12 107 GLY A N 1
ATOM 829 C CA . GLY A 1 107 ? 6.035 -8.191 -13.667 1.00 89.12 107 GLY A CA 1
ATOM 830 C C . GLY A 1 107 ? 6.889 -7.367 -12.699 1.00 89.12 107 GLY A C 1
ATOM 831 O O . GLY A 1 107 ? 7.966 -6.945 -13.095 1.00 89.12 107 GLY A O 1
ATOM 832 N N . LEU A 1 108 ? 6.404 -7.114 -11.480 1.00 90.88 108 LEU A N 1
ATOM 833 C CA . LEU A 1 108 ? 7.194 -6.560 -10.383 1.00 90.88 108 LEU A CA 1
ATOM 834 C C . LEU A 1 108 ? 7.472 -7.643 -9.348 1.00 90.88 108 LEU A C 1
ATOM 836 O O . LEU A 1 108 ? 6.592 -8.449 -9.033 1.00 90.88 108 LEU A O 1
ATOM 840 N N . ASN A 1 109 ? 8.680 -7.628 -8.806 1.00 91.31 109 ASN A N 1
ATOM 841 C CA . ASN A 1 109 ? 9.060 -8.448 -7.667 1.00 91.31 109 ASN A CA 1
ATOM 842 C C . ASN A 1 109 ? 8.712 -7.732 -6.356 1.00 91.31 109 ASN A C 1
ATOM 844 O O . ASN A 1 109 ? 8.548 -6.511 -6.315 1.00 91.31 109 ASN A O 1
ATOM 848 N N . LYS A 1 110 ? 8.620 -8.488 -5.257 1.00 93.25 110 LYS A N 1
ATOM 849 C CA . LYS A 1 110 ? 8.266 -7.937 -3.936 1.00 93.25 110 LYS A CA 1
ATOM 850 C C . LYS A 1 110 ? 9.282 -6.904 -3.436 1.00 93.25 110 LYS A C 1
ATOM 852 O O . LYS A 1 110 ? 8.919 -6.023 -2.671 1.00 93.25 110 LYS A O 1
ATOM 857 N N . GLU A 1 111 ? 10.534 -6.999 -3.874 1.00 93.25 111 GLU A N 1
ATOM 858 C CA . GLU A 1 111 ? 11.615 -6.075 -3.529 1.00 93.25 111 GLU A CA 1
ATOM 859 C C . GLU A 1 111 ? 11.480 -4.717 -4.239 1.00 93.25 111 GLU A C 1
ATOM 861 O O . GLU A 1 111 ? 12.026 -3.721 -3.773 1.00 93.25 111 GLU A O 1
ATOM 866 N N . GLU A 1 112 ? 10.742 -4.662 -5.352 1.00 91.25 112 GLU A N 1
ATOM 867 C CA . GLU A 1 112 ? 10.517 -3.449 -6.155 1.00 91.25 112 GLU A CA 1
ATOM 868 C C . GLU A 1 112 ? 9.273 -2.665 -5.700 1.00 91.25 112 GLU A C 1
ATOM 870 O O . GLU A 1 112 ? 8.968 -1.594 -6.234 1.00 91.25 112 GLU A O 1
ATOM 875 N N . VAL A 1 113 ? 8.545 -3.198 -4.714 1.00 94.94 113 VAL A N 1
ATOM 876 C CA . VAL A 1 113 ? 7.311 -2.629 -4.176 1.00 94.94 113 VAL A CA 1
ATOM 877 C C . VAL A 1 113 ? 7.502 -2.310 -2.702 1.00 94.94 113 VAL A C 1
ATOM 879 O O . VAL A 1 113 ? 7.877 -3.159 -1.899 1.00 94.94 113 VAL A O 1
ATOM 882 N N . LYS A 1 114 ? 7.189 -1.074 -2.325 1.00 96.56 114 LYS A N 1
ATOM 883 C CA . LYS A 1 114 ? 7.291 -0.587 -0.954 1.00 96.56 114 LYS A CA 1
ATOM 884 C C . LYS A 1 114 ? 5.904 -0.249 -0.419 1.00 96.56 114 LYS A C 1
ATOM 886 O O . LYS A 1 114 ? 5.167 0.526 -1.035 1.00 96.56 114 LYS A O 1
ATOM 891 N N . VAL A 1 115 ? 5.568 -0.834 0.728 1.00 96.06 115 VAL A N 1
ATOM 892 C CA . VAL A 1 115 ? 4.328 -0.582 1.470 1.00 96.06 115 VAL A CA 1
ATOM 893 C C . VAL A 1 115 ? 4.692 0.061 2.800 1.00 96.06 115 VAL A C 1
ATOM 895 O O . VAL A 1 115 ? 5.487 -0.495 3.552 1.00 96.06 115 VAL A O 1
ATOM 898 N N . GLU A 1 116 ? 4.130 1.232 3.075 1.00 95.38 116 GLU A N 1
ATOM 899 C CA . GLU A 1 116 ? 4.432 2.023 4.269 1.00 95.38 116 GLU A CA 1
ATOM 900 C C . GLU A 1 116 ? 3.159 2.547 4.914 1.00 95.38 116 GLU A C 1
ATOM 902 O O . GLU A 1 116 ? 2.146 2.757 4.248 1.00 95.38 116 GLU A O 1
ATOM 907 N N . ILE A 1 117 ? 3.236 2.790 6.216 1.00 93.81 117 ILE A N 1
ATOM 908 C CA . ILE A 1 117 ? 2.236 3.543 6.959 1.00 93.81 117 ILE A CA 1
ATOM 909 C C . ILE A 1 117 ? 2.882 4.868 7.338 1.00 93.81 117 ILE A C 1
ATOM 911 O O . ILE A 1 117 ? 3.901 4.891 8.024 1.00 93.81 117 ILE A O 1
ATOM 915 N N . GLU A 1 118 ? 2.293 5.958 6.872 1.00 90.81 118 GLU A N 1
ATOM 916 C CA . GLU A 1 118 ? 2.678 7.316 7.234 1.00 90.81 118 GLU A CA 1
ATOM 917 C C . GLU A 1 118 ? 1.786 7.852 8.364 1.00 90.81 118 GLU A C 1
ATOM 919 O O . GLU A 1 118 ? 0.730 7.287 8.685 1.00 90.81 118 GLU A O 1
ATOM 924 N N . ASP A 1 119 ? 2.193 8.989 8.930 1.00 84.88 119 ASP A N 1
ATOM 925 C CA . ASP A 1 119 ? 1.423 9.712 9.940 1.00 84.88 119 ASP A CA 1
ATOM 926 C C . ASP A 1 119 ? -0.020 9.983 9.483 1.00 84.88 119 ASP A C 1
ATOM 928 O O . ASP A 1 119 ? -0.309 10.234 8.309 1.00 84.88 119 ASP A O 1
ATOM 932 N N . GLY A 1 120 ? -0.951 9.948 10.439 1.00 85.31 120 GLY A N 1
ATOM 933 C CA . GLY A 1 120 ? -2.373 10.158 10.158 1.00 85.31 120 GLY A CA 1
ATOM 934 C C . GLY A 1 120 ? -3.068 8.957 9.507 1.00 85.31 120 GLY A C 1
ATOM 935 O O . GLY A 1 120 ? -4.044 9.154 8.781 1.00 85.31 120 GLY A O 1
ATOM 936 N N . ARG A 1 121 ? -2.586 7.731 9.775 1.00 90.81 121 ARG A N 1
ATOM 937 C CA . ARG A 1 121 ? -3.172 6.454 9.312 1.00 90.81 121 ARG A CA 1
ATOM 938 C C . ARG A 1 121 ? -3.228 6.353 7.783 1.00 90.81 121 ARG A C 1
ATOM 940 O O . ARG A 1 121 ? -4.211 5.883 7.213 1.00 90.81 121 ARG A O 1
ATOM 947 N N . VAL A 1 122 ? -2.178 6.808 7.100 1.00 93.19 122 VAL A N 1
ATOM 948 C CA . VAL A 1 122 ? -2.119 6.775 5.632 1.00 93.19 122 VAL A CA 1
ATOM 949 C C . VAL A 1 122 ? -1.285 5.587 5.168 1.00 93.19 122 VAL A C 1
ATOM 951 O O . VAL A 1 122 ? -0.073 5.559 5.349 1.00 93.19 122 VAL A O 1
ATOM 954 N N . LEU A 1 123 ? -1.932 4.618 4.526 1.00 94.38 123 LEU A N 1
ATOM 955 C CA . LEU A 1 123 ? -1.265 3.519 3.841 1.00 94.38 123 LEU A CA 1
ATOM 956 C C . LEU A 1 123 ? -0.752 3.992 2.481 1.00 94.38 123 LEU A C 1
ATOM 958 O O . LEU A 1 123 ? -1.524 4.444 1.635 1.00 94.38 123 LEU A O 1
ATOM 962 N N . GLN A 1 124 ? 0.541 3.831 2.250 1.00 94.38 124 GLN A N 1
ATOM 963 C CA . GLN A 1 124 ? 1.226 4.185 1.019 1.00 94.38 124 GLN A CA 1
ATOM 964 C C . GLN A 1 124 ? 1.747 2.935 0.310 1.00 94.38 124 GLN A C 1
ATOM 966 O O . GLN A 1 124 ? 2.431 2.107 0.902 1.00 94.38 124 GLN A O 1
ATOM 971 N N . ILE A 1 125 ? 1.455 2.828 -0.984 1.00 94.62 125 ILE A N 1
ATOM 972 C CA . ILE A 1 125 ? 1.971 1.799 -1.886 1.00 94.62 125 ILE A CA 1
ATOM 973 C C . ILE A 1 125 ? 2.771 2.507 -2.974 1.00 94.62 125 ILE A C 1
ATOM 975 O O . ILE A 1 125 ? 2.237 3.359 -3.690 1.00 94.62 125 ILE A O 1
ATOM 979 N N . SER A 1 126 ? 4.046 2.164 -3.108 1.00 94.31 126 SER A N 1
ATOM 980 C CA . SER A 1 126 ? 4.952 2.786 -4.071 1.00 94.31 126 SER A CA 1
ATOM 981 C C . SER A 1 126 ? 5.871 1.766 -4.730 1.00 94.31 126 SER A C 1
ATOM 983 O O . SER A 1 126 ? 6.066 0.668 -4.215 1.00 94.31 126 SER A O 1
ATOM 985 N N . GLY A 1 127 ? 6.421 2.125 -5.883 1.00 92.31 127 GLY A N 1
ATOM 986 C CA . GLY A 1 127 ? 7.377 1.299 -6.609 1.00 92.31 127 GLY A CA 1
ATOM 987 C C . GLY A 1 127 ? 7.664 1.859 -7.994 1.00 92.31 127 GLY A C 1
ATOM 988 O O . GLY A 1 127 ? 7.165 2.925 -8.373 1.00 92.31 127 GLY A O 1
ATOM 989 N N . GLU A 1 128 ? 8.466 1.135 -8.763 1.00 89.62 128 GLU A N 1
ATOM 990 C CA . GLU A 1 128 ? 8.851 1.520 -10.117 1.00 89.62 128 GLU A CA 1
ATOM 991 C C . GLU A 1 128 ? 8.816 0.313 -11.044 1.00 89.62 128 GLU A C 1
ATOM 993 O O . GLU A 1 128 ? 9.475 -0.690 -10.795 1.00 89.62 128 GLU A O 1
ATOM 998 N N . ARG A 1 129 ? 8.050 0.413 -12.135 1.00 87.94 129 ARG A N 1
ATOM 999 C CA . ARG A 1 129 ? 8.104 -0.570 -13.215 1.00 87.94 129 ARG A CA 1
ATOM 1000 C C . ARG A 1 129 ? 9.124 -0.123 -14.241 1.00 87.94 129 ARG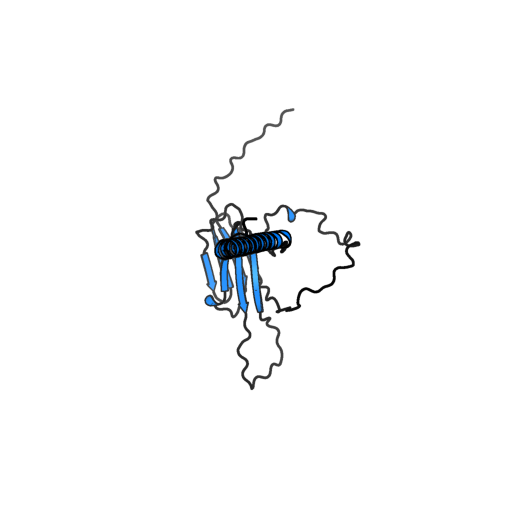 A C 1
ATOM 1002 O O . ARG A 1 129 ? 8.845 0.765 -15.050 1.00 87.94 129 ARG A O 1
ATOM 1009 N N . ASN A 1 130 ? 10.270 -0.787 -14.224 1.00 84.25 130 ASN A N 1
ATOM 1010 C CA . ASN A 1 130 ? 11.299 -0.607 -15.231 1.00 84.25 130 ASN A CA 1
ATOM 1011 C C . ASN A 1 130 ? 10.902 -1.275 -16.547 1.00 84.25 130 ASN A C 1
ATOM 1013 O O . ASN A 1 130 ? 10.098 -2.209 -16.595 1.00 84.25 130 ASN A O 1
ATOM 1017 N N . ARG A 1 131 ? 11.468 -0.761 -17.635 1.00 77.44 131 ARG A N 1
ATOM 1018 C CA . ARG A 1 131 ? 11.408 -1.431 -18.928 1.00 77.44 131 ARG A CA 1
ATOM 1019 C C . ARG A 1 131 ? 12.361 -2.623 -18.897 1.00 77.44 131 ARG A C 1
ATOM 1021 O O . ARG A 1 131 ? 13.441 -2.517 -18.320 1.00 77.44 131 ARG A O 1
ATOM 1028 N N . GLU A 1 132 ? 11.959 -3.739 -19.496 1.00 72.19 132 GLU A N 1
ATOM 1029 C CA . GLU A 1 132 ? 12.865 -4.874 -19.695 1.00 72.19 132 GLU A CA 1
ATOM 1030 C C . GLU A 1 132 ? 14.093 -4.412 -20.501 1.00 72.19 132 GLU A C 1
ATOM 1032 O O . GLU A 1 132 ? 13.980 -3.539 -21.367 1.00 72.19 132 GLU A O 1
ATOM 1037 N N . HIS A 1 133 ? 15.268 -4.947 -20.157 1.00 67.88 133 HIS A N 1
ATOM 1038 C CA . HIS A 1 133 ? 16.533 -4.595 -20.801 1.00 67.88 133 HIS A CA 1
ATOM 1039 C C . HIS A 1 133 ? 16.440 -4.860 -22.309 1.00 67.88 133 HIS A C 1
ATOM 1041 O O . HIS A 1 133 ? 16.216 -5.992 -22.721 1.00 67.88 133 HIS A O 1
ATOM 1047 N N . GLU A 1 134 ? 16.613 -3.814 -23.117 1.00 68.44 134 GLU A N 1
ATOM 1048 C CA . GLU A 1 134 ? 16.597 -3.928 -24.576 1.00 68.44 134 GLU A CA 1
ATOM 1049 C C . GLU A 1 134 ? 17.958 -4.443 -25.058 1.00 68.44 134 GLU A C 1
ATOM 1051 O O . GLU A 1 134 ? 18.996 -3.825 -24.786 1.00 68.44 134 GLU A O 1
ATOM 1056 N N . GLU A 1 135 ? 17.980 -5.564 -25.780 1.00 74.88 135 GLU A N 1
ATOM 1057 C CA . GLU A 1 135 ? 19.185 -5.980 -26.485 1.00 74.88 135 GLU A CA 1
ATOM 1058 C C . GLU A 1 135 ? 19.348 -5.136 -27.754 1.00 74.88 135 GLU A C 1
ATOM 1060 O O . GLU A 1 135 ? 18.383 -4.737 -28.408 1.00 74.88 135 GLU A O 1
ATOM 1065 N N . LYS A 1 136 ? 20.597 -4.859 -28.152 1.00 74.38 136 LYS A N 1
ATOM 1066 C CA . LYS A 1 136 ? 20.903 -3.974 -29.297 1.00 74.38 136 LYS A CA 1
ATOM 1067 C C . LYS A 1 136 ? 20.327 -4.450 -30.642 1.00 74.38 136 LYS A C 1
ATOM 1069 O O . LYS A 1 136 ? 20.371 -3.691 -31.605 1.00 74.38 136 LYS A O 1
ATOM 1074 N N . ASN A 1 137 ? 19.813 -5.678 -30.709 1.00 82.62 137 ASN A N 1
ATOM 1075 C CA . ASN A 1 137 ? 19.257 -6.290 -31.913 1.00 82.62 137 ASN A CA 1
ATOM 1076 C C . ASN A 1 137 ? 17.724 -6.434 -31.880 1.00 82.62 137 ASN A C 1
ATOM 1078 O O . ASN A 1 137 ? 17.154 -6.990 -32.820 1.00 82.62 137 ASN A O 1
ATOM 1082 N N . ASP A 1 138 ? 17.048 -5.928 -30.847 1.00 85.75 138 ASP A N 1
ATOM 1083 C CA . ASP A 1 138 ? 15.602 -6.086 -30.711 1.00 85.75 138 ASP A CA 1
ATOM 1084 C C . ASP A 1 138 ? 14.832 -5.090 -31.583 1.00 85.75 138 ASP A C 1
ATOM 1086 O O . ASP A 1 138 ? 15.058 -3.877 -31.558 1.00 85.75 138 ASP A O 1
ATOM 1090 N N . LYS A 1 139 ? 13.862 -5.600 -32.351 1.00 88.56 139 LYS A N 1
ATOM 1091 C CA . LYS A 1 139 ? 12.930 -4.779 -33.130 1.00 88.56 139 LYS A CA 1
ATOM 1092 C C . LYS A 1 139 ? 11.549 -4.790 -32.486 1.00 88.56 139 LYS A C 1
ATOM 1094 O O . LYS A 1 139 ? 10.786 -5.745 -32.615 1.00 88.56 139 LYS A O 1
ATOM 1099 N N . TRP A 1 140 ? 11.189 -3.677 -31.861 1.00 85.38 140 TRP A N 1
ATOM 1100 C CA . TRP A 1 140 ? 9.857 -3.479 -31.301 1.00 85.38 140 TRP A CA 1
ATOM 1101 C C . TRP A 1 140 ? 8.833 -3.216 -32.406 1.00 85.38 140 TRP A C 1
ATOM 1103 O O . TRP A 1 140 ? 8.908 -2.218 -33.121 1.00 85.38 140 TRP A O 1
ATOM 1113 N N . HIS A 1 141 ? 7.842 -4.096 -32.528 1.00 88.75 141 HIS A N 1
ATOM 1114 C CA . HIS A 1 141 ? 6.704 -3.880 -33.425 1.00 88.75 141 HIS A CA 1
ATOM 1115 C C . HIS A 1 141 ? 5.606 -3.024 -32.777 1.00 88.75 141 HIS A C 1
ATOM 1117 O O . HIS A 1 141 ? 4.893 -2.308 -33.480 1.00 88.75 141 HIS A O 1
ATOM 1123 N N . ARG A 1 142 ? 5.461 -3.097 -31.445 1.00 86.94 142 ARG A N 1
ATOM 1124 C CA . ARG A 1 142 ? 4.478 -2.340 -30.658 1.00 86.94 142 ARG A CA 1
ATOM 1125 C C . ARG A 1 142 ? 4.856 -2.352 -29.177 1.00 86.94 142 ARG A C 1
ATOM 1127 O O . ARG A 1 142 ? 5.348 -3.360 -28.681 1.00 86.94 142 ARG A O 1
ATOM 1134 N N . VAL A 1 143 ? 4.588 -1.253 -28.473 1.00 85.00 143 VAL A N 1
ATOM 1135 C CA . VAL A 1 143 ? 4.784 -1.137 -27.022 1.00 85.00 143 VAL A CA 1
ATOM 1136 C C . VAL A 1 143 ? 3.539 -0.512 -26.409 1.00 85.00 143 VAL A C 1
ATOM 1138 O O . VAL A 1 143 ? 3.206 0.628 -26.715 1.00 85.00 143 VAL A O 1
ATOM 1141 N N . GLU A 1 144 ? 2.856 -1.264 -25.551 1.00 86.25 144 GLU A N 1
ATOM 1142 C CA . GLU A 1 144 ? 1.653 -0.800 -24.837 1.00 86.25 144 GLU A CA 1
ATOM 1143 C C . GLU A 1 144 ? 1.844 -0.765 -23.320 1.00 86.25 144 GLU A C 1
ATOM 1145 O O . GLU A 1 144 ? 1.159 -0.029 -22.612 1.00 86.25 144 GLU A O 1
ATOM 1150 N N . ARG A 1 145 ? 2.779 -1.575 -22.809 1.00 84.81 145 ARG A N 1
ATOM 1151 C CA . ARG A 1 145 ? 3.076 -1.662 -21.380 1.00 84.81 145 ARG A CA 1
ATOM 1152 C C . ARG A 1 145 ? 3.683 -0.339 -20.923 1.00 84.81 145 ARG A C 1
ATOM 1154 O O . ARG A 1 145 ? 4.727 0.079 -21.416 1.00 84.81 145 ARG A O 1
ATOM 1161 N N . VAL A 1 146 ? 3.023 0.297 -19.962 1.00 81.38 146 VAL A N 1
ATOM 1162 C CA . VAL A 1 146 ? 3.497 1.540 -19.351 1.00 81.38 146 VAL A CA 1
ATOM 1163 C C . VAL A 1 146 ? 4.578 1.214 -18.322 1.00 81.38 146 VAL A C 1
ATOM 1165 O O . VAL A 1 146 ? 4.400 0.317 -17.492 1.00 81.38 146 VAL A O 1
ATOM 1168 N N . THR A 1 147 ? 5.679 1.955 -18.380 1.00 84.88 147 THR A N 1
ATOM 1169 C CA . THR A 1 147 ? 6.804 1.911 -17.439 1.00 84.88 147 THR A CA 1
ATOM 1170 C C . THR A 1 147 ? 6.885 3.226 -16.682 1.00 84.88 147 THR A C 1
ATOM 1172 O O . THR A 1 147 ? 6.549 4.272 -17.235 1.00 84.88 147 THR A O 1
ATOM 1175 N N . GLY A 1 148 ? 7.362 3.180 -15.444 1.00 86.19 148 GLY A N 1
ATOM 1176 C CA . GLY A 1 148 ? 7.517 4.356 -14.601 1.00 86.19 148 GLY A CA 1
ATOM 1177 C C . GLY A 1 148 ? 7.191 4.092 -13.138 1.00 86.19 148 GLY A C 1
ATOM 1178 O O . GLY A 1 148 ? 6.835 2.982 -12.729 1.00 86.19 148 GLY A O 1
ATOM 1179 N N . LYS A 1 149 ? 7.319 5.158 -12.351 1.00 88.88 149 LYS A N 1
ATOM 1180 C CA . LYS A 1 149 ? 7.052 5.163 -10.914 1.00 88.88 149 LYS A CA 1
ATOM 1181 C C . LYS A 1 149 ? 5.558 5.241 -10.639 1.00 88.88 149 LYS A C 1
ATOM 1183 O O . LYS A 1 149 ? 4.810 5.878 -11.385 1.00 88.88 149 LYS A O 1
ATOM 1188 N N . PHE A 1 150 ? 5.140 4.625 -9.543 1.00 88.62 150 PHE A N 1
ATOM 1189 C CA . PHE A 1 150 ? 3.777 4.708 -9.043 1.00 88.62 150 PHE A CA 1
ATOM 1190 C C . PHE A 1 150 ? 3.755 5.024 -7.551 1.00 88.62 150 PHE A C 1
ATOM 1192 O O . PHE A 1 150 ? 4.652 4.645 -6.798 1.00 88.62 150 PHE A O 1
ATOM 1199 N N . LEU A 1 151 ? 2.703 5.731 -7.142 1.00 89.69 151 LEU A N 1
ATOM 1200 C CA . LEU A 1 151 ? 2.430 6.083 -5.757 1.00 89.69 151 LEU A CA 1
ATOM 1201 C C . LEU A 1 151 ? 0.919 6.124 -5.546 1.00 89.69 151 LEU A C 1
ATOM 1203 O O . LEU A 1 151 ? 0.213 6.874 -6.223 1.00 89.69 151 LEU A O 1
ATOM 1207 N N . ARG A 1 152 ? 0.418 5.325 -4.609 1.00 89.62 152 ARG A N 1
ATOM 1208 C CA . ARG A 1 152 ? -0.993 5.292 -4.220 1.00 89.62 152 ARG A CA 1
ATOM 1209 C C . ARG A 1 152 ? -1.089 5.397 -2.712 1.00 89.62 152 ARG A C 1
ATOM 1211 O O . ARG A 1 152 ? -0.379 4.691 -2.006 1.00 89.62 152 ARG A O 1
ATOM 1218 N N . ARG A 1 153 ? -1.943 6.298 -2.232 1.00 90.81 153 ARG A N 1
ATOM 1219 C CA . ARG A 1 153 ? -2.137 6.550 -0.805 1.00 90.81 153 ARG A CA 1
ATOM 1220 C C . ARG A 1 153 ? -3.604 6.350 -0.449 1.00 90.81 153 ARG A C 1
ATOM 1222 O O . ARG A 1 153 ? -4.477 6.794 -1.193 1.00 90.81 153 ARG A O 1
ATOM 1229 N N . PHE A 1 154 ? -3.850 5.696 0.676 1.00 91.50 154 PHE A N 1
ATOM 1230 C CA . PHE A 1 154 ? -5.172 5.381 1.204 1.00 91.50 154 PHE A CA 1
ATOM 1231 C C . PHE A 1 154 ? -5.222 5.825 2.655 1.00 91.50 154 PHE A C 1
ATOM 1233 O O . PHE A 1 154 ? -4.367 5.416 3.440 1.00 91.50 154 PHE A O 1
ATOM 1240 N N . ARG A 1 155 ? -6.198 6.652 3.027 1.00 93.06 155 ARG A N 1
ATOM 1241 C CA . ARG A 1 155 ? -6.443 6.916 4.443 1.00 93.06 155 ARG A CA 1
ATOM 1242 C C . ARG A 1 155 ? -7.237 5.754 5.015 1.00 93.06 155 ARG A C 1
ATOM 1244 O O . ARG A 1 155 ? -8.312 5.439 4.518 1.00 93.06 155 ARG A O 1
ATOM 1251 N N . LEU A 1 156 ? -6.681 5.107 6.028 1.00 92.88 156 LEU A N 1
ATOM 1252 C CA . LEU A 1 156 ? -7.347 4.034 6.747 1.00 92.88 156 LEU A CA 1
ATOM 1253 C C . LEU A 1 156 ? -8.271 4.625 7.821 1.00 92.88 156 LEU A C 1
ATOM 1255 O O . LEU A 1 156 ? -7.976 5.699 8.358 1.00 92.88 156 LEU A O 1
ATOM 1259 N N . PRO A 1 157 ? -9.390 3.948 8.121 1.00 91.81 157 PRO A N 1
ATOM 1260 C CA . PRO A 1 157 ? -10.336 4.412 9.121 1.00 91.81 157 PRO A CA 1
ATOM 1261 C C . PRO A 1 157 ? -9.753 4.332 10.528 1.00 91.81 157 PRO A C 1
ATOM 1263 O O . PRO A 1 157 ? -8.679 3.774 10.766 1.00 91.81 157 PRO A O 1
ATOM 1266 N N . GLU A 1 158 ? -10.473 4.923 11.477 1.00 89.62 158 GLU A N 1
ATOM 1267 C CA . GLU A 1 158 ? -9.943 5.100 12.822 1.00 89.62 158 GLU A CA 1
ATOM 1268 C C . GLU A 1 158 ? -9.736 3.800 13.587 1.00 89.62 158 GLU A C 1
ATOM 1270 O O . GLU A 1 158 ? -8.804 3.712 14.379 1.00 89.62 158 GLU A O 1
ATOM 1275 N N . ASN A 1 159 ? -10.576 2.814 13.296 1.00 89.88 159 ASN A N 1
ATOM 1276 C CA . ASN A 1 159 ? -10.592 1.490 13.895 1.00 89.88 159 ASN A CA 1
ATOM 1277 C C . ASN A 1 159 ? -9.587 0.518 13.258 1.00 89.88 159 ASN A C 1
ATOM 1279 O O . ASN A 1 159 ? -9.679 -0.679 13.499 1.00 89.88 159 ASN A O 1
ATOM 1283 N N . ALA A 1 160 ?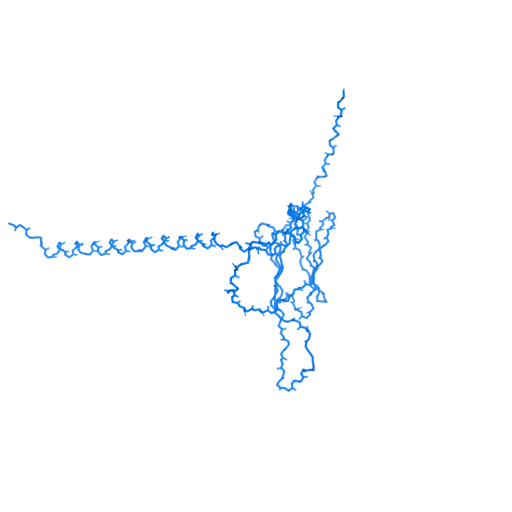 -8.664 0.978 12.411 1.00 92.38 160 ALA A N 1
ATOM 1284 C CA . ALA A 1 160 ? -7.649 0.128 11.799 1.00 92.38 160 ALA A CA 1
ATOM 1285 C C . ALA A 1 160 ? -6.441 -0.094 12.730 1.00 92.38 160 ALA A C 1
ATOM 1287 O O . ALA A 1 160 ? -5.777 0.855 13.149 1.00 92.38 160 ALA A O 1
ATOM 1288 N N . THR A 1 161 ? -6.082 -1.357 12.970 1.00 92.81 161 THR A N 1
ATOM 1289 C CA . THR A 1 161 ? -4.928 -1.752 13.789 1.00 92.81 161 THR A CA 1
ATOM 1290 C C . THR A 1 161 ? -3.637 -1.711 12.967 1.00 92.81 161 THR A C 1
ATOM 1292 O O . THR A 1 161 ? -3.223 -2.700 12.354 1.00 92.81 161 THR A O 1
ATOM 1295 N N . MET A 1 162 ? -2.977 -0.553 12.966 1.00 90.94 162 MET A N 1
ATOM 1296 C CA . MET A 1 162 ? -1.808 -0.264 12.121 1.00 90.94 162 MET A CA 1
ATOM 1297 C C . MET A 1 162 ? -0.597 -1.179 12.379 1.00 90.94 162 MET A C 1
ATOM 1299 O O . MET A 1 162 ? 0.122 -1.526 11.443 1.00 90.94 162 MET A O 1
ATOM 1303 N N . ASP A 1 163 ? -0.407 -1.642 13.615 1.00 90.50 163 ASP A N 1
ATOM 1304 C CA . ASP A 1 163 ? 0.729 -2.496 13.995 1.00 90.50 163 ASP A CA 1
ATOM 1305 C C . ASP A 1 163 ? 0.607 -3.945 13.493 1.00 90.50 163 ASP A C 1
ATOM 1307 O O . ASP A 1 163 ? 1.567 -4.713 13.535 1.00 90.50 163 ASP A O 1
ATOM 1311 N N . GLN A 1 164 ? -0.581 -4.344 13.027 1.00 93.69 164 GLN A N 1
ATOM 1312 C CA . GLN A 1 164 ? -0.878 -5.719 12.615 1.00 93.69 164 GLN A CA 1
ATOM 1313 C C . GLN A 1 164 ? -1.091 -5.860 11.105 1.00 93.69 164 GLN A C 1
ATOM 1315 O O . GLN A 1 164 ? -1.610 -6.879 10.636 1.00 93.69 164 GLN A O 1
ATOM 1320 N N . VAL A 1 165 ? -0.690 -4.851 10.330 1.00 95.69 165 VAL A N 1
ATOM 1321 C CA . VAL A 1 165 ? -0.814 -4.874 8.873 1.00 95.69 165 VAL A CA 1
ATOM 1322 C C . VAL A 1 165 ? 0.085 -5.950 8.271 1.00 95.69 165 VAL A C 1
ATOM 1324 O O . VAL A 1 165 ? 1.269 -6.064 8.587 1.00 95.69 165 VAL A O 1
ATOM 1327 N N . LYS A 1 166 ? -0.487 -6.745 7.364 1.00 96.44 166 LYS A N 1
ATOM 1328 C CA . LYS A 1 166 ? 0.220 -7.798 6.628 1.00 96.44 166 LYS A CA 1
ATOM 1329 C C . LYS A 1 166 ? 0.139 -7.528 5.137 1.00 96.44 166 LYS A C 1
ATOM 1331 O O . LYS A 1 166 ? -0.936 -7.240 4.619 1.00 96.44 166 LYS A O 1
ATOM 1336 N N . ALA A 1 167 ? 1.259 -7.680 4.442 1.00 97.12 167 ALA A N 1
ATOM 1337 C CA . ALA A 1 167 ? 1.336 -7.567 2.993 1.00 97.12 167 ALA A CA 1
ATOM 1338 C C . ALA A 1 167 ? 1.888 -8.865 2.397 1.00 97.12 167 ALA A C 1
ATOM 1340 O O . ALA A 1 167 ? 2.853 -9.437 2.902 1.00 97.12 167 ALA A O 1
ATOM 1341 N N . THR A 1 168 ? 1.265 -9.329 1.321 1.00 97.38 168 THR A N 1
ATOM 1342 C CA . THR A 1 168 ? 1.664 -10.526 0.570 1.00 97.38 168 THR A CA 1
ATOM 1343 C C . THR A 1 168 ? 1.630 -10.210 -0.915 1.00 97.38 168 THR A C 1
ATOM 1345 O O . THR A 1 168 ? 0.806 -9.409 -1.354 1.00 97.38 168 THR A O 1
ATOM 1348 N N . MET A 1 169 ? 2.527 -10.806 -1.695 1.00 96.19 169 MET A N 1
ATOM 1349 C CA . MET A 1 169 ?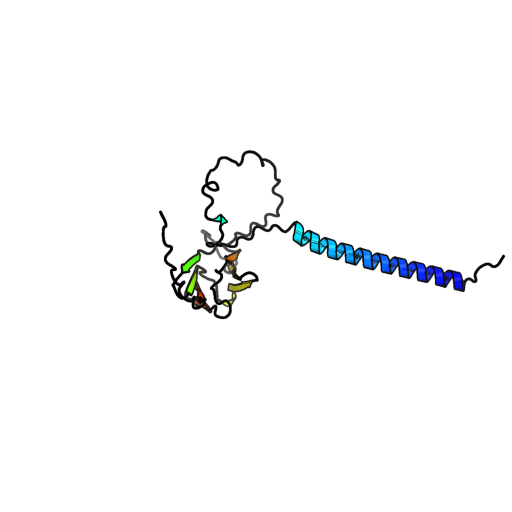 2.560 -10.618 -3.142 1.00 96.19 169 MET A CA 1
ATOM 1350 C C . MET A 1 169 ? 2.632 -11.977 -3.820 1.00 96.19 169 MET A C 1
ATOM 1352 O O . MET A 1 169 ? 3.584 -12.726 -3.617 1.00 96.19 169 MET A O 1
ATOM 1356 N N . GLU A 1 170 ? 1.616 -12.286 -4.619 1.00 96.00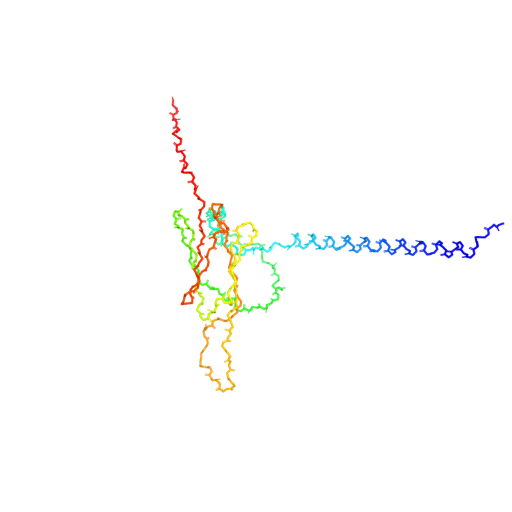 170 GLU A N 1
ATOM 1357 C CA . GLU A 1 170 ? 1.478 -13.570 -5.301 1.00 96.00 170 GLU A CA 1
ATOM 1358 C C . GLU A 1 170 ? 0.986 -13.332 -6.726 1.00 96.00 170 GLU A C 1
ATOM 1360 O O . GLU A 1 170 ? 0.042 -12.575 -6.943 1.00 96.00 170 GLU A O 1
ATOM 1365 N N . ASN A 1 171 ? 1.628 -13.969 -7.710 1.00 94.88 171 ASN A N 1
ATOM 1366 C CA . ASN A 1 171 ? 1.231 -13.907 -9.124 1.00 94.88 171 ASN A CA 1
ATOM 1367 C C . ASN A 1 171 ? 1.046 -12.475 -9.670 1.00 94.88 171 ASN A C 1
ATOM 1369 O O . ASN A 1 171 ? 0.154 -12.215 -10.474 1.00 94.88 171 ASN A O 1
ATOM 1373 N N . GLY A 1 172 ? 1.883 -11.531 -9.225 1.00 93.56 172 GLY A N 1
ATOM 1374 C CA . GLY A 1 172 ? 1.796 -10.128 -9.638 1.00 93.56 172 GLY A CA 1
ATOM 1375 C C . GLY A 1 172 ? 0.657 -9.339 -8.987 1.00 93.56 172 GLY A C 1
ATOM 1376 O O . GLY A 1 172 ? 0.353 -8.247 -9.454 1.00 93.56 172 GLY A O 1
ATOM 1377 N N . VAL A 1 173 ? 0.033 -9.855 -7.925 1.00 96.81 173 VAL A N 1
ATOM 1378 C CA . VAL A 1 173 ? -0.995 -9.152 -7.148 1.00 96.81 173 VAL A CA 1
ATOM 1379 C C . VAL A 1 173 ? -0.492 -8.934 -5.727 1.00 96.81 173 VAL A C 1
ATOM 1381 O O . VAL A 1 173 ? -0.193 -9.886 -5.005 1.00 96.81 173 VAL A O 1
ATOM 1384 N N . LEU A 1 174 ? -0.423 -7.672 -5.311 1.00 97.81 174 LEU A N 1
ATOM 1385 C CA . LEU A 1 174 ? -0.159 -7.287 -3.928 1.00 97.81 174 LEU A CA 1
ATOM 1386 C C . LEU A 1 174 ? -1.473 -7.314 -3.146 1.00 97.81 174 LEU A C 1
ATOM 1388 O O . LEU A 1 174 ? -2.436 -6.672 -3.547 1.00 97.81 174 LEU A O 1
ATOM 1392 N N . THR A 1 175 ? -1.505 -8.019 -2.020 1.00 98.06 175 THR A N 1
ATOM 1393 C CA . THR A 1 175 ? -2.638 -8.060 -1.090 1.00 98.06 175 THR A CA 1
ATOM 1394 C C . THR A 1 175 ? -2.193 -7.553 0.275 1.00 98.06 175 THR A C 1
ATOM 1396 O O . THR A 1 175 ? -1.301 -8.132 0.897 1.00 98.06 175 THR A O 1
ATOM 1399 N N . ILE A 1 176 ? -2.830 -6.483 0.741 1.00 98.00 176 ILE A N 1
ATOM 1400 C CA . ILE A 1 176 ? -2.606 -5.864 2.047 1.00 98.00 176 ILE A CA 1
ATOM 1401 C C . ILE A 1 176 ? -3.846 -6.107 2.904 1.00 98.00 176 ILE A C 1
ATOM 1403 O O . ILE A 1 176 ? -4.962 -5.789 2.494 1.00 98.00 176 ILE A O 1
ATOM 1407 N N . ILE A 1 177 ? -3.641 -6.676 4.087 1.00 97.88 177 ILE A N 1
ATOM 1408 C CA . ILE A 1 177 ? -4.679 -6.950 5.077 1.00 97.88 177 ILE A CA 1
ATOM 1409 C C . ILE A 1 177 ? -4.412 -6.059 6.282 1.00 97.88 177 ILE A C 1
ATOM 1411 O O . ILE A 1 177 ? -3.343 -6.130 6.890 1.00 97.88 177 ILE A O 1
ATOM 1415 N N . VAL A 1 178 ? -5.398 -5.236 6.615 1.00 97.31 178 VAL A N 1
ATOM 1416 C CA . VAL A 1 178 ? -5.378 -4.315 7.749 1.00 97.31 178 VAL A CA 1
ATOM 1417 C C . VAL A 1 178 ? -6.469 -4.758 8.723 1.00 97.31 178 VAL A C 1
ATOM 1419 O O . VAL A 1 178 ? -7.652 -4.594 8.412 1.00 97.31 178 VAL A O 1
ATOM 1422 N N . PRO A 1 179 ? -6.116 -5.373 9.862 1.00 96.56 179 PRO A N 1
ATOM 1423 C CA . PRO A 1 179 ? -7.094 -5.751 10.873 1.00 96.56 179 PRO A CA 1
ATOM 1424 C C . PRO A 1 179 ? -7.807 -4.539 11.461 1.00 96.56 179 PRO A C 1
ATOM 1426 O O . PRO A 1 179 ? -7.250 -3.443 11.495 1.00 96.56 179 PRO A O 1
ATOM 1429 N N . LYS A 1 180 ? -9.032 -4.753 11.928 1.00 94.31 180 LYS A N 1
ATOM 1430 C CA . LYS A 1 180 ? -9.788 -3.776 12.700 1.00 94.31 180 LYS A CA 1
ATOM 1431 C C . LYS A 1 180 ? -9.654 -4.054 14.191 1.00 94.31 180 LYS A C 1
ATOM 1433 O O . LYS A 1 180 ? -9.486 -5.202 14.606 1.00 94.31 180 LYS A O 1
ATOM 1438 N N . GLU A 1 181 ? -9.753 -3.007 14.988 1.00 89.69 181 GLU A N 1
ATOM 1439 C CA . GLU A 1 181 ? -9.969 -3.115 16.421 1.00 89.69 181 GLU A CA 1
ATOM 1440 C C . GLU A 1 181 ? -11.351 -3.728 16.678 1.00 89.69 181 GLU A C 1
ATOM 1442 O O . GLU A 1 181 ? -12.313 -3.470 15.949 1.00 89.69 181 GLU A O 1
ATOM 1447 N N . GLU A 1 182 ? -11.461 -4.561 17.715 1.00 79.94 182 GLU A N 1
ATOM 1448 C CA . GLU A 1 182 ? -12.759 -5.069 18.154 1.00 79.94 182 GLU A CA 1
ATOM 1449 C C . GLU A 1 182 ? -13.595 -3.909 18.703 1.00 79.94 182 GLU A C 1
ATOM 1451 O O . GLU A 1 182 ? -13.498 -3.522 19.871 1.00 79.94 182 GLU A O 1
ATOM 1456 N N . GLU A 1 183 ? -14.442 -3.339 17.851 1.00 69.50 183 GLU A N 1
ATOM 1457 C CA . GLU A 1 183 ? -15.411 -2.347 18.283 1.00 69.50 183 GLU A CA 1
ATOM 1458 C C . GLU A 1 183 ? -16.467 -3.010 19.171 1.00 69.50 183 GLU A C 1
ATOM 1460 O O . GLU A 1 183 ? -17.172 -3.949 18.781 1.00 69.50 183 GLU A O 1
ATOM 1465 N N . LYS A 1 184 ? -16.628 -2.483 20.389 1.00 67.62 184 LYS A N 1
ATOM 1466 C CA . LYS A 1 184 ? -17.798 -2.795 21.210 1.00 67.62 184 LYS A CA 1
ATOM 1467 C C . LYS A 1 184 ? -19.027 -2.328 20.441 1.00 67.62 184 LYS A C 1
ATOM 1469 O O . LYS A 1 184 ? -19.173 -1.132 20.202 1.00 67.62 184 LYS A O 1
ATOM 1474 N N . LYS A 1 185 ? -19.904 -3.267 20.064 1.00 71.19 185 LYS A N 1
ATOM 1475 C CA . LYS A 1 185 ? -21.164 -2.960 19.372 1.00 71.19 185 LYS A CA 1
ATOM 1476 C C . LYS A 1 185 ? -21.856 -1.784 20.074 1.00 71.19 185 LYS A C 1
ATOM 1478 O O . LYS A 1 185 ? -22.087 -1.887 21.282 1.00 71.19 185 LYS A O 1
ATOM 1483 N N . PRO A 1 186 ? -22.177 -0.692 19.360 1.00 70.19 186 PRO A N 1
ATOM 1484 C CA . PRO A 1 186 ? -22.829 0.448 19.981 1.00 70.19 186 PRO A CA 1
ATOM 1485 C C . PRO A 1 186 ? -24.173 -0.003 20.557 1.00 70.19 186 PRO A C 1
ATOM 1487 O O . PRO A 1 186 ? -25.007 -0.576 19.853 1.00 70.19 186 PRO A O 1
ATOM 1490 N N . GLU A 1 187 ? -24.378 0.225 21.855 1.00 79.88 187 GLU A N 1
ATOM 1491 C CA . GLU A 1 187 ? -25.670 -0.016 22.489 1.00 79.88 187 GLU A CA 1
ATOM 1492 C C . GLU A 1 187 ? -26.695 0.952 21.890 1.00 79.88 187 GLU A C 1
ATOM 1494 O O . GLU A 1 187 ? -26.602 2.171 22.060 1.00 79.88 187 GLU A O 1
ATOM 1499 N N . VAL A 1 188 ? -27.678 0.411 21.168 1.00 84.81 188 VAL A N 1
ATOM 1500 C CA . VAL A 1 188 ? -28.781 1.203 20.621 1.00 84.81 188 VAL A CA 1
ATOM 1501 C C . VAL A 1 188 ? -29.629 1.695 21.789 1.00 84.81 188 VAL A C 1
ATOM 1503 O O . VAL A 1 188 ? -30.341 0.918 22.423 1.00 84.81 188 VAL A O 1
ATOM 1506 N N . LYS A 1 189 ? -29.557 2.996 22.079 1.00 86.94 189 LYS A N 1
ATOM 1507 C CA . LYS A 1 189 ? -30.409 3.625 23.091 1.00 86.94 189 LYS A CA 1
ATOM 1508 C C . LYS A 1 189 ? -31.748 4.004 22.452 1.00 86.94 189 LYS A C 1
ATOM 1510 O O . LYS A 1 189 ? -31.753 4.852 21.559 1.00 86.94 189 LYS A O 1
ATOM 1515 N N . PRO A 1 190 ? -32.879 3.407 22.869 1.00 86.69 190 PRO A N 1
ATOM 1516 C CA . PRO A 1 190 ? -34.184 3.805 22.358 1.00 86.69 190 PRO A CA 1
ATOM 1517 C C . PRO A 1 190 ? -34.490 5.243 22.793 1.00 86.69 190 PRO A C 1
ATOM 1519 O O . PRO A 1 190 ? -34.378 5.580 23.971 1.00 86.69 190 PRO A O 1
ATOM 1522 N N . VAL A 1 191 ? -34.883 6.090 21.842 1.00 90.19 191 VAL A N 1
ATOM 1523 C CA . VAL A 1 191 ? -35.323 7.464 22.113 1.00 90.19 191 VAL A CA 1
ATOM 1524 C C . VAL A 1 191 ? -36.846 7.467 22.195 1.00 90.19 191 VAL A C 1
ATOM 1526 O O . VAL A 1 191 ? -37.519 7.088 21.237 1.00 90.19 191 VAL A O 1
ATOM 1529 N N . GLN A 1 192 ? -37.399 7.869 23.341 1.00 87.00 192 GLN A N 1
ATOM 1530 C CA . GLN A 1 192 ? -38.843 8.063 23.474 1.00 87.00 192 GLN A CA 1
ATOM 1531 C C . GLN A 1 192 ? -39.279 9.322 22.723 1.00 87.00 192 GLN A C 1
ATOM 1533 O O . GLN A 1 192 ? -38.705 10.394 22.903 1.00 87.00 192 GLN A O 1
ATOM 1538 N N . ILE A 1 193 ? -40.323 9.186 21.909 1.00 87.19 193 ILE A N 1
ATOM 1539 C CA . ILE A 1 193 ? -40.996 10.310 21.259 1.00 87.19 193 ILE A CA 1
ATOM 1540 C C . ILE A 1 193 ? -42.085 10.794 22.219 1.00 87.19 193 ILE A C 1
ATOM 1542 O O . ILE A 1 193 ? -43.014 10.044 22.514 1.00 87.19 193 ILE A O 1
ATOM 1546 N N . SER A 1 194 ? -41.967 12.022 22.722 1.00 84.88 194 SER A N 1
ATOM 1547 C CA . SER A 1 194 ? -43.031 12.679 23.489 1.00 84.88 194 SER A CA 1
ATOM 1548 C C . SER A 1 194 ? -43.937 13.491 22.564 1.00 84.88 194 SER A C 1
ATOM 1550 O O . SER A 1 194 ? -43.431 14.189 21.683 1.00 84.88 194 SER A O 1
ATOM 1552 N N . GLY A 1 195 ? -45.247 13.421 22.804 1.00 64.81 195 GLY A N 1
ATOM 1553 C CA . GLY A 1 195 ? -46.294 14.229 22.177 1.00 64.81 195 GLY A CA 1
ATOM 1554 C C . GLY A 1 195 ? -47.202 14.840 23.230 1.00 64.81 195 GLY A C 1
ATOM 1555 O O . GLY A 1 195 ? -47.269 14.258 24.338 1.00 64.81 195 GLY A O 1
#

Nearest PDB structures (foldseek):
  5ds2-assembly2_D  TM=9.802E-01  e=6.501E-13  Pisum sativum
  1gme-assembly1_A  TM=7.796E-01  e=1.496E-14  Triticum aestivum
  1gme-assembly1_B  TM=8.596E-01  e=6.501E-13  Triticum aestivum
  2byu-assembly1_B  TM=9.119E-01  e=6.915E-12  Triticum aestivum
  2h50-assembly1_P  TM=9.671E-01  e=5.247E-11  Saccharomyces cerevisiae

Sequence (195 aa):
QNFPSSATIYIQLTLLYINVLQNCIKLCASIHESLLMALSLFGGRRSNVFDPFSLDIWDPFEGFPMVSSSVANVPSSAGRETAAVVNPRIDWKETPETHIIRADLPGLNKEEVKVEIEDGRVLQISGERNREHEEKNDKWHRVERVTGKFLRRFRLPENATMDQVKATMENGVLTIIVPKEEEKKPEVKPVQISG

Solvent-accessible surface area (backbone atoms only — not comparable to full-atom values): 12468 Å² total; per-residue (Å²): 134,89,72,77,52,74,68,58,54,51,52,52,52,51,52,51,51,50,53,51,51,52,49,50,51,51,52,52,51,52,51,52,53,49,48,58,50,50,56,66,73,71,54,80,67,80,68,79,54,48,51,94,82,50,77,80,79,75,52,93,68,83,80,59,99,80,81,85,86,81,77,94,80,76,86,90,78,72,83,82,75,75,63,53,63,37,75,67,56,70,50,78,49,79,54,99,58,31,39,42,37,38,34,54,41,73,94,54,56,75,90,50,47,46,77,48,77,47,87,87,51,25,42,36,43,36,37,57,44,75,74,78,87,79,57,98,85,70,79,85,90,78,86,82,84,77,43,31,50,33,77,49,35,35,49,54,62,92,55,50,37,75,93,62,55,45,77,48,74,56,98,29,33,37,40,37,40,34,34,43,56,89,72,76,76,80,80,85,75,86,78,84,86,85,131